Protein AF-W6RVN2-F1 (afdb_monomer)

Solvent-accessible surface area (backbone atoms only — not comparable to full-atom values): 10643 Å² total; per-residue (Å²): 109,50,35,56,54,9,52,50,44,32,40,52,27,38,16,56,46,71,76,78,77,61,39,70,94,80,36,87,52,73,95,69,91,76,53,52,21,45,34,37,18,8,64,40,45,61,56,52,12,47,51,31,30,50,48,33,54,33,57,71,64,70,43,68,66,56,30,52,52,52,48,52,51,53,52,52,52,50,51,55,51,47,53,56,49,51,51,52,43,37,76,72,48,41,69,63,40,53,56,47,56,73,77,23,42,65,73,56,77,42,66,88,39,37,69,68,26,40,60,95,60,66,76,33,64,53,47,23,53,66,74,40,45,66,60,54,44,50,53,52,47,51,52,46,51,48,52,39,54,52,37,65,71,63,77,48,92,64,29,64,67,50,40,51,52,45,50,51,54,47,50,50,48,52,52,52,47,52,51,52,52,50,39,43,77,69,49,72,53,60,63,83,78,77,76,121

Organism: NCBI:txid348824

Nearest PDB structures (foldseek):
  5v7p-assembly1_A  TM=7.347E-01  e=3.486E-01  Tribolium castaneum
  4toe-assembly1_R  TM=2.238E-01  e=9.494E+00  Pseudomonas aeruginosa PAO1

Sequence (196 aa):
MIVFSGLALRATVIGYAYIKRGGLKKRVYASDLVTEGMFGVCRNPLYVGNMLVYAGVFLLHGNPTVVIVGIALFMFIYQCIVYAEEAFLEDKFGDAYRAYCADVPRWMLRFSNFAQATRGMVFNVKRVIAKDYSTVSAALLAVLLIEIYRAAGAANALSLPYISLLGFFMAVVGAATGMVSLLEKRGVFNDPKAIS

InterPro domains:
  IPR007318 Phospholipid methyltransferase [PF04191] (31-95)

Mean predicted aligned error: 5.29 Å

Structure (mmCIF, N/CA/C/O backbone):
data_AF-W6RVN2-F1
#
_entry.id   AF-W6RVN2-F1
#
loop_
_atom_site.group_PDB
_atom_site.id
_atom_site.type_symbol
_atom_site.label_atom_id
_atom_site.label_alt_id
_atom_site.label_comp_id
_atom_site.label_asym_id
_atom_site.label_entity_id
_atom_site.label_seq_id
_atom_site.pdbx_PDB_ins_code
_atom_site.Cartn_x
_atom_site.Cartn_y
_atom_site.Cartn_z
_atom_site.occupancy
_atom_site.B_iso_or_equiv
_atom_site.auth_seq_id
_atom_site.auth_comp_id
_atom_site.auth_asym_id
_atom_site.auth_atom_id
_atom_site.pdbx_PDB_model_num
ATOM 1 N N . MET A 1 1 ? -2.368 4.710 -14.076 1.00 84.81 1 MET A N 1
ATOM 2 C CA . MET A 1 1 ? -3.682 4.887 -13.415 1.00 84.81 1 MET A CA 1
ATOM 3 C C . MET A 1 1 ? -3.917 3.867 -12.303 1.00 84.81 1 MET A C 1
ATOM 5 O O . MET A 1 1 ? -4.044 4.291 -11.167 1.00 84.81 1 MET A O 1
ATOM 9 N N . ILE A 1 2 ? -3.877 2.553 -12.569 1.00 94.94 2 ILE A N 1
ATOM 10 C CA . ILE A 1 2 ? -4.210 1.509 -11.570 1.00 94.94 2 ILE A CA 1
ATOM 11 C C . ILE A 1 2 ? -3.304 1.541 -10.321 1.00 94.94 2 ILE A C 1
ATOM 13 O O . ILE A 1 2 ? -3.812 1.546 -9.202 1.00 94.94 2 ILE A O 1
ATOM 17 N N . VAL A 1 3 ? -1.976 1.634 -10.495 1.00 96.12 3 VAL A N 1
ATOM 18 C CA . VAL A 1 3 ? -1.025 1.719 -9.364 1.00 96.12 3 VAL A CA 1
ATOM 19 C C . VAL A 1 3 ? -1.348 2.908 -8.457 1.00 96.12 3 VAL A C 1
ATOM 21 O O . VAL A 1 3 ? -1.428 2.757 -7.242 1.00 96.12 3 VAL A O 1
ATOM 24 N N . PHE A 1 4 ? -1.602 4.079 -9.049 1.00 96.19 4 PHE A N 1
ATOM 25 C CA . PHE A 1 4 ? -1.954 5.286 -8.302 1.00 96.19 4 PHE A CA 1
ATOM 26 C C . PHE A 1 4 ? -3.269 5.132 -7.538 1.00 96.19 4 PHE A C 1
ATOM 28 O O . PHE A 1 4 ? -3.331 5.541 -6.385 1.00 96.19 4 PHE A O 1
ATOM 35 N N . SER A 1 5 ? -4.290 4.503 -8.125 1.00 97.00 5 SER A N 1
ATOM 36 C CA . SER A 1 5 ? -5.545 4.209 -7.421 1.00 97.00 5 SER A CA 1
ATOM 37 C C . SER A 1 5 ? -5.325 3.290 -6.215 1.00 97.00 5 SER A C 1
ATOM 39 O O . SER A 1 5 ? -5.894 3.530 -5.153 1.00 97.00 5 SER A O 1
ATOM 41 N N . GLY A 1 6 ? -4.459 2.279 -6.348 1.00 97.12 6 GLY A N 1
ATOM 42 C CA . GLY A 1 6 ? -4.077 1.405 -5.238 1.00 97.12 6 GLY A CA 1
ATOM 43 C C . GLY A 1 6 ? -3.353 2.150 -4.116 1.00 97.12 6 GLY A C 1
ATOM 44 O O . GLY A 1 6 ? -3.735 2.028 -2.953 1.00 97.12 6 GLY A O 1
ATOM 45 N N . LEU A 1 7 ? -2.362 2.979 -4.459 1.00 97.50 7 LEU A N 1
ATOM 46 C CA . LEU A 1 7 ? -1.639 3.814 -3.493 1.00 97.50 7 LEU A CA 1
ATOM 47 C C . LEU A 1 7 ? -2.554 4.849 -2.823 1.00 97.50 7 LEU A C 1
ATOM 49 O O . LEU A 1 7 ? -2.464 5.047 -1.616 1.00 97.50 7 LEU A O 1
ATOM 53 N N . ALA A 1 8 ? -3.466 5.468 -3.575 1.00 97.12 8 ALA A N 1
ATOM 54 C CA . ALA A 1 8 ? -4.442 6.407 -3.034 1.00 97.12 8 ALA A CA 1
ATOM 55 C C . ALA A 1 8 ? -5.371 5.718 -2.030 1.00 97.12 8 ALA A C 1
ATOM 57 O O . ALA A 1 8 ? -5.545 6.222 -0.926 1.00 97.12 8 ALA A O 1
ATOM 58 N N . LEU A 1 9 ? -5.892 4.530 -2.359 1.00 96.88 9 LEU A N 1
ATOM 59 C CA . LEU A 1 9 ? -6.723 3.753 -1.441 1.00 96.88 9 LEU A CA 1
ATOM 60 C C . LEU A 1 9 ? -5.969 3.421 -0.147 1.00 96.88 9 LEU A C 1
ATOM 62 O O . LEU A 1 9 ? -6.509 3.607 0.942 1.00 96.88 9 LEU A O 1
ATOM 66 N N . ARG A 1 10 ? -4.707 2.983 -0.245 1.00 96.44 10 ARG A N 1
ATOM 67 C CA . ARG A 1 10 ? -3.868 2.729 0.936 1.00 96.44 10 ARG A CA 1
ATOM 68 C C . ARG A 1 10 ? -3.645 3.989 1.763 1.00 96.44 10 ARG A C 1
ATOM 70 O O . ARG A 1 10 ? -3.829 3.948 2.978 1.00 96.44 10 ARG A O 1
ATOM 77 N N . ALA A 1 11 ? -3.322 5.107 1.117 1.00 96.69 11 ALA A N 1
ATOM 78 C CA . ALA A 1 11 ? -3.172 6.397 1.775 1.00 96.69 11 ALA A CA 1
ATOM 79 C C . ALA A 1 11 ? -4.462 6.815 2.498 1.00 96.69 11 ALA A C 1
ATOM 81 O O . ALA A 1 11 ? -4.393 7.267 3.638 1.00 96.69 11 ALA A O 1
ATOM 82 N N . THR A 1 12 ? -5.636 6.595 1.894 1.00 95.94 12 THR A N 1
ATOM 83 C CA . THR A 1 12 ? -6.940 6.821 2.533 1.00 95.94 12 THR A CA 1
ATOM 84 C C . THR A 1 12 ? -7.116 5.962 3.777 1.00 95.94 12 THR A C 1
ATOM 86 O O . THR A 1 12 ? -7.484 6.491 4.824 1.00 95.94 12 THR A O 1
ATOM 89 N N . VAL A 1 13 ? -6.808 4.663 3.702 1.00 94.88 13 VAL A N 1
ATOM 90 C CA . VAL A 1 13 ? -6.888 3.780 4.874 1.00 94.88 13 VAL A CA 1
ATOM 91 C C . VAL A 1 13 ? -5.996 4.312 5.988 1.00 94.88 13 VAL A C 1
ATOM 93 O O . VAL A 1 13 ? -6.492 4.647 7.057 1.00 94.88 13 VAL A O 1
ATOM 96 N N . ILE A 1 14 ? -4.699 4.450 5.712 1.00 93.94 14 ILE A N 1
ATOM 97 C CA . ILE A 1 14 ? -3.680 4.792 6.708 1.00 93.94 14 ILE A CA 1
ATOM 98 C C . ILE A 1 14 ? -3.932 6.182 7.297 1.00 93.94 14 ILE A C 1
ATOM 100 O O . ILE A 1 14 ? -3.759 6.380 8.500 1.00 93.94 14 ILE A O 1
ATOM 104 N N . GLY A 1 15 ? -4.352 7.135 6.464 1.00 93.19 15 GLY A N 1
ATOM 105 C CA . GLY A 1 15 ? -4.590 8.514 6.866 1.00 93.19 15 GLY A CA 1
ATOM 106 C C . GLY A 1 15 ? -5.749 8.662 7.844 1.00 93.19 15 GLY A C 1
ATOM 107 O O . GLY A 1 15 ? -5.622 9.445 8.782 1.00 93.19 15 GLY A O 1
ATOM 108 N N . TYR A 1 16 ? -6.827 7.889 7.690 1.00 92.19 16 TYR A N 1
ATOM 109 C CA . TYR A 1 16 ? -7.939 7.895 8.644 1.00 92.19 16 TYR A CA 1
ATOM 110 C C . TYR A 1 16 ? -7.687 6.945 9.824 1.00 92.19 16 TYR A C 1
ATOM 112 O O . TYR A 1 16 ? -7.621 7.389 10.970 1.00 92.19 16 TYR A O 1
ATOM 120 N N . ALA A 1 17 ? -7.463 5.656 9.566 1.00 85.19 17 ALA A N 1
ATOM 121 C CA . ALA A 1 17 ? -7.247 4.634 10.591 1.00 85.19 17 ALA A CA 1
ATOM 122 C C . ALA A 1 17 ? -6.069 3.728 10.220 1.00 85.19 17 ALA A C 1
ATOM 124 O O . ALA A 1 17 ? -6.110 2.996 9.233 1.00 85.19 17 ALA A O 1
ATOM 125 N N . TYR A 1 18 ? -5.028 3.705 11.055 1.00 79.88 18 TYR A N 1
ATOM 126 C CA . TYR A 1 18 ? -3.931 2.759 10.875 1.00 79.88 18 TYR A CA 1
ATOM 127 C C . TYR A 1 18 ? -3.979 1.662 11.925 1.00 79.88 18 TYR A C 1
ATOM 129 O O . TYR A 1 18 ? -3.716 1.897 13.103 1.00 79.88 18 TYR A O 1
ATOM 137 N N . ILE A 1 19 ? -4.248 0.445 11.467 1.00 74.81 19 ILE A N 1
ATOM 138 C CA . ILE A 1 19 ? -4.090 -0.758 12.273 1.00 74.81 19 ILE A CA 1
ATOM 139 C C . ILE A 1 19 ? -2.683 -1.285 12.021 1.00 74.81 19 ILE A C 1
ATOM 141 O O . ILE A 1 19 ? -2.296 -1.508 10.871 1.00 74.81 19 ILE A O 1
ATOM 145 N N . LYS A 1 20 ? -1.923 -1.542 13.089 1.00 65.31 20 LYS A N 1
ATOM 146 C CA . LYS A 1 20 ? -0.721 -2.373 12.978 1.00 65.31 20 LYS A CA 1
ATOM 147 C C . LYS A 1 20 ? -1.159 -3.798 12.637 1.00 65.31 20 LYS A C 1
ATOM 149 O O . LYS A 1 20 ? -1.464 -4.580 13.528 1.00 65.31 20 LYS A O 1
ATOM 154 N N . ARG A 1 21 ? -1.202 -4.112 11.343 1.00 60.94 21 ARG A N 1
ATOM 155 C CA . ARG A 1 21 ? -1.353 -5.476 10.836 1.00 60.94 21 ARG A CA 1
ATOM 156 C C . ARG A 1 21 ? 0.035 -6.076 10.678 1.00 60.94 21 ARG A C 1
ATOM 158 O O . ARG A 1 21 ? 0.885 -5.507 9.996 1.00 60.94 21 ARG A O 1
ATOM 165 N N . GLY A 1 22 ? 0.294 -7.180 11.359 1.00 52.88 22 GLY A N 1
ATOM 166 C CA . GLY A 1 22 ? 1.605 -7.811 11.336 1.00 52.88 22 GLY A CA 1
ATOM 167 C C . GLY A 1 22 ? 1.832 -8.621 12.590 1.00 52.88 22 GLY A C 1
ATOM 168 O O . GLY A 1 22 ? 1.566 -8.162 13.701 1.00 52.88 22 GLY A O 1
ATOM 169 N N . GLY A 1 23 ? 2.297 -9.851 12.403 1.00 47.28 23 GLY A N 1
ATOM 170 C CA . GLY A 1 23 ? 2.367 -10.761 13.516 1.00 47.28 23 GLY A CA 1
ATOM 171 C C . GLY A 1 23 ? 3.454 -10.386 14.511 1.00 47.28 23 GLY A C 1
ATOM 172 O O . GLY A 1 23 ? 4.641 -10.419 14.179 1.00 47.28 23 GLY A O 1
ATOM 173 N N . LEU A 1 24 ? 3.071 -10.085 15.751 1.00 46.06 24 LEU A N 1
ATOM 174 C CA . LEU A 1 24 ? 4.030 -9.987 16.843 1.00 46.06 24 LEU A CA 1
ATOM 175 C C . LEU A 1 24 ? 4.648 -11.387 16.994 1.00 46.06 24 LEU A C 1
ATOM 177 O O . LEU A 1 24 ? 3.940 -12.355 17.262 1.00 46.06 24 LEU A O 1
ATOM 181 N N . LYS A 1 25 ? 5.950 -11.533 16.716 1.00 53.75 25 LYS A N 1
ATOM 182 C CA . LYS A 1 25 ? 6.631 -12.845 16.638 1.00 53.75 25 LYS A CA 1
ATOM 183 C C . LYS A 1 25 ? 6.038 -13.813 15.585 1.00 53.75 25 LYS A C 1
ATOM 185 O O . LYS A 1 25 ? 5.990 -15.015 15.827 1.00 53.75 25 LYS A O 1
ATOM 190 N N . LYS A 1 26 ? 5.607 -13.312 14.415 1.00 56.50 26 LYS A N 1
ATOM 191 C CA . LYS A 1 26 ? 4.999 -14.106 13.315 1.00 56.50 26 LYS A CA 1
ATOM 192 C C . LYS A 1 26 ? 3.615 -14.713 13.626 1.00 56.50 26 LYS A C 1
ATOM 194 O O . LYS A 1 26 ? 3.210 -15.657 12.957 1.00 56.50 26 LYS A O 1
ATOM 199 N N . ARG A 1 27 ? 2.871 -14.184 14.606 1.00 60.84 27 ARG A N 1
ATOM 200 C CA . ARG A 1 27 ? 1.486 -14.604 14.911 1.00 60.84 27 ARG A CA 1
ATOM 201 C C . ARG A 1 27 ? 0.507 -13.460 14.725 1.00 60.84 27 ARG A C 1
ATOM 203 O O . ARG A 1 27 ? 0.808 -12.375 15.206 1.00 60.84 27 ARG A O 1
ATOM 210 N N . VAL A 1 28 ? -0.636 -13.702 14.081 1.00 66.00 28 VAL A N 1
ATOM 211 C CA . VAL A 1 28 ? -1.702 -12.697 13.908 1.00 66.00 28 VAL A CA 1
ATOM 212 C C . VAL A 1 28 ? -2.008 -12.019 15.250 1.00 66.00 28 VAL A C 1
ATOM 214 O O . VAL A 1 28 ? -2.078 -12.681 16.283 1.00 66.00 28 VAL A O 1
ATOM 217 N N . TYR A 1 29 ? -2.107 -10.690 15.242 1.00 72.38 29 TYR A N 1
ATOM 218 C CA . TYR A 1 29 ? -2.318 -9.886 16.441 1.00 72.38 29 TYR A CA 1
ATOM 219 C C . TYR A 1 29 ? -3.214 -8.687 16.130 1.00 72.38 29 TYR A C 1
ATOM 221 O O . TYR A 1 29 ? -2.993 -7.979 15.149 1.00 72.38 29 TYR A O 1
ATOM 229 N N . ALA A 1 30 ? -4.175 -8.432 17.012 1.00 73.88 30 ALA A N 1
ATOM 230 C CA . ALA A 1 30 ? -4.985 -7.219 17.058 1.00 73.88 30 ALA A CA 1
ATOM 231 C C . ALA A 1 30 ? -5.239 -6.890 18.532 1.00 73.88 30 ALA A C 1
ATOM 233 O O . ALA A 1 30 ? -5.525 -7.815 19.292 1.00 73.88 30 ALA A O 1
ATOM 234 N N . SER A 1 31 ? -5.122 -5.629 18.961 1.00 76.75 31 SER A N 1
ATOM 235 C CA . SER A 1 31 ? -5.528 -5.214 20.317 1.00 76.75 31 SER A CA 1
ATOM 236 C C . SER A 1 31 ? -7.046 -5.087 20.393 1.00 76.75 31 SER A C 1
ATOM 238 O O . SER A 1 31 ? -7.669 -5.766 21.205 1.00 76.75 31 SER A O 1
ATOM 240 N N . ASP A 1 32 ? -7.616 -4.364 19.434 1.00 84.31 32 ASP A N 1
ATOM 241 C CA . ASP A 1 32 ? -9.022 -3.978 19.373 1.00 84.31 32 ASP A CA 1
ATOM 242 C C . ASP A 1 32 ? -9.620 -4.338 18.013 1.00 84.31 32 ASP A C 1
ATOM 244 O O . ASP A 1 32 ? -8.901 -4.476 17.014 1.00 84.31 32 ASP A O 1
ATOM 248 N N . LEU A 1 33 ? -10.944 -4.482 17.971 1.00 89.38 33 LEU A N 1
ATOM 249 C CA . LEU A 1 33 ? -11.672 -4.672 16.725 1.00 89.38 33 LEU A CA 1
ATOM 250 C C . LEU A 1 33 ? -11.942 -3.306 16.087 1.00 89.38 33 LEU A C 1
ATOM 252 O O . LEU A 1 33 ? -12.841 -2.580 16.497 1.00 89.38 33 LEU A O 1
ATOM 256 N N . VAL A 1 34 ? -11.148 -2.953 15.079 1.00 90.94 34 VAL A N 1
ATOM 257 C CA . VAL A 1 34 ? -11.275 -1.669 14.380 1.00 90.94 34 VAL A CA 1
ATOM 258 C C . VAL A 1 34 ? -12.238 -1.806 13.204 1.00 90.94 34 VAL A C 1
ATOM 260 O O . VAL A 1 34 ? -11.941 -2.493 12.225 1.00 90.94 34 VAL A O 1
ATOM 263 N N . THR A 1 35 ? -13.371 -1.115 13.301 1.00 93.19 35 THR A N 1
ATOM 264 C CA . THR A 1 35 ? -14.452 -1.102 12.299 1.00 93.19 35 THR A CA 1
ATOM 265 C C . THR A 1 35 ? -14.687 0.286 11.692 1.00 93.19 35 THR A C 1
ATOM 267 O O . THR A 1 35 ? -15.575 0.461 10.865 1.00 93.19 35 THR A O 1
ATOM 270 N N . GLU A 1 36 ? -13.880 1.278 12.073 1.00 91.62 36 GLU A N 1
ATOM 271 C CA . GLU A 1 36 ? -13.991 2.669 11.626 1.00 91.62 36 GLU A CA 1
ATOM 272 C C . GLU A 1 36 ? -13.083 2.983 10.423 1.00 91.62 36 GLU A C 1
ATOM 274 O O . GLU A 1 36 ? -12.224 2.197 10.003 1.00 91.62 36 GLU A O 1
ATOM 279 N N . GLY A 1 37 ? -13.265 4.169 9.846 1.00 93.75 37 GLY A N 1
ATOM 280 C CA . GLY A 1 37 ? -12.559 4.622 8.657 1.00 93.75 37 GLY A CA 1
ATOM 281 C C . GLY A 1 37 ? -12.806 3.692 7.472 1.00 93.75 37 GLY A C 1
ATOM 282 O O . GLY A 1 37 ? -13.919 3.241 7.216 1.00 93.75 37 GLY A O 1
ATOM 283 N N . MET A 1 38 ? -11.749 3.349 6.739 1.00 95.62 38 MET A N 1
ATOM 284 C CA . MET A 1 38 ? -11.887 2.440 5.598 1.00 95.62 38 MET A CA 1
ATOM 285 C C . MET A 1 38 ? -12.255 1.003 5.991 1.00 95.62 38 MET A C 1
ATOM 287 O O . MET A 1 38 ? -12.720 0.263 5.124 1.00 95.62 38 MET A O 1
ATOM 291 N N . PHE A 1 39 ? -12.090 0.610 7.261 1.00 94.94 39 PHE A N 1
ATOM 292 C CA . PHE A 1 39 ? -12.521 -0.707 7.738 1.00 94.94 39 PHE A CA 1
ATOM 293 C C . PHE A 1 39 ? -14.050 -0.810 7.844 1.00 94.94 39 PHE A C 1
ATOM 295 O O . PHE A 1 39 ? -14.585 -1.896 7.691 1.00 94.94 39 PHE A O 1
ATOM 302 N N . GLY A 1 40 ? -14.776 0.307 7.956 1.00 95.06 40 GLY A N 1
ATOM 303 C CA . GLY A 1 40 ? -16.246 0.326 7.853 1.00 95.06 40 GLY A CA 1
ATOM 304 C C . GLY A 1 40 ? -16.776 0.258 6.413 1.00 95.06 40 GLY A C 1
ATOM 305 O O . GLY A 1 40 ? -17.965 0.058 6.183 1.00 95.06 40 GLY A O 1
ATOM 306 N N . VAL A 1 41 ? -15.896 0.422 5.420 1.00 96.88 41 VAL A N 1
ATOM 307 C CA . VAL A 1 41 ? -16.227 0.391 3.982 1.00 96.88 41 VAL A CA 1
ATOM 308 C C . VAL A 1 41 ? -15.930 -0.977 3.366 1.00 96.88 41 VAL A C 1
ATOM 310 O O . VAL A 1 41 ? -16.629 -1.423 2.454 1.00 96.88 41 VAL A O 1
ATOM 313 N N . CYS A 1 42 ? -14.868 -1.626 3.838 1.00 97.00 42 CYS A N 1
ATOM 314 C CA . CYS A 1 42 ? -14.398 -2.940 3.420 1.00 97.00 42 CYS A CA 1
ATOM 315 C C . CYS A 1 42 ? -13.561 -3.524 4.556 1.00 97.00 42 CYS A C 1
ATOM 317 O O . CYS A 1 42 ? -12.798 -2.793 5.179 1.00 97.00 42 CYS A O 1
ATOM 319 N N . ARG A 1 43 ? -13.632 -4.836 4.804 1.00 96.06 43 ARG A N 1
ATOM 320 C CA . ARG A 1 43 ? -12.862 -5.449 5.902 1.00 96.06 43 ARG A CA 1
ATOM 321 C C . ARG A 1 43 ? -11.352 -5.480 5.649 1.00 96.06 43 ARG A C 1
ATOM 323 O O . ARG A 1 43 ? -10.555 -5.456 6.592 1.00 96.06 43 ARG A O 1
ATOM 330 N N . ASN A 1 44 ? -10.941 -5.504 4.379 1.00 95.75 44 ASN A N 1
ATOM 331 C CA . ASN A 1 44 ? -9.545 -5.667 3.961 1.00 95.75 44 ASN A CA 1
ATOM 332 C C . ASN A 1 44 ? -9.053 -4.586 2.977 1.00 95.75 44 ASN A C 1
ATOM 334 O O . ASN A 1 44 ? -8.446 -4.905 1.951 1.00 95.75 44 ASN A O 1
ATOM 338 N N . PRO A 1 45 ? -9.244 -3.288 3.270 1.00 95.81 45 PRO A N 1
ATOM 339 C CA . PRO A 1 45 ? -9.049 -2.219 2.297 1.00 95.81 45 PRO A CA 1
ATOM 340 C C . PRO A 1 45 ? -7.564 -1.991 1.960 1.00 95.81 45 PRO A C 1
ATOM 342 O O . PRO A 1 45 ? -7.241 -1.638 0.828 1.00 95.81 45 PRO A O 1
ATOM 345 N N . LEU A 1 46 ? -6.637 -2.266 2.894 1.00 94.00 46 LEU A N 1
ATOM 346 C CA . LEU A 1 46 ? -5.190 -2.249 2.616 1.00 94.00 46 LEU A CA 1
ATOM 347 C C . LEU A 1 46 ? -4.786 -3.320 1.602 1.00 94.00 46 LEU A C 1
ATOM 349 O O . LEU A 1 46 ? -3.933 -3.061 0.751 1.00 94.00 46 LEU A O 1
ATOM 353 N N . TYR A 1 47 ? -5.388 -4.509 1.690 1.00 95.19 47 TYR A N 1
ATOM 354 C CA . TYR A 1 47 ? -5.127 -5.578 0.735 1.00 95.19 47 TYR A CA 1
ATOM 355 C C . TYR A 1 47 ? -5.743 -5.253 -0.614 1.00 95.19 47 TYR A C 1
ATOM 357 O O . TYR A 1 47 ? -5.033 -5.370 -1.599 1.00 95.19 47 TYR A O 1
ATOM 365 N N . VAL A 1 48 ? -6.966 -4.719 -0.679 1.00 96.50 48 VAL A N 1
ATOM 366 C CA . VAL A 1 48 ? -7.537 -4.212 -1.944 1.00 96.50 48 VAL A CA 1
ATOM 367 C C . VAL A 1 48 ? -6.603 -3.185 -2.600 1.00 96.50 48 VAL A C 1
ATOM 369 O O . VAL A 1 48 ? -6.321 -3.276 -3.794 1.00 96.50 48 VAL A O 1
ATOM 372 N N . GLY A 1 49 ? -6.040 -2.258 -1.818 1.00 96.56 49 GLY A N 1
ATOM 373 C CA . GLY A 1 49 ? -5.034 -1.312 -2.304 1.00 96.56 49 GLY A CA 1
ATOM 374 C C . GLY A 1 49 ? -3.778 -1.997 -2.856 1.00 96.56 49 GLY A C 1
ATOM 375 O O . GLY A 1 49 ? -3.322 -1.656 -3.945 1.00 96.56 49 GLY A O 1
ATOM 376 N N . ASN A 1 50 ? -3.254 -3.010 -2.159 1.00 95.69 50 ASN A N 1
ATOM 377 C CA . ASN A 1 50 ? -2.116 -3.804 -2.639 1.00 95.69 50 ASN A CA 1
ATOM 378 C C . ASN A 1 50 ? -2.433 -4.584 -3.914 1.00 95.69 50 ASN A C 1
ATOM 380 O O . ASN A 1 50 ? -1.610 -4.619 -4.822 1.00 95.69 50 ASN A O 1
ATOM 384 N N . MET A 1 51 ? -3.620 -5.185 -3.998 1.00 95.56 51 MET A N 1
ATOM 385 C CA . MET A 1 51 ? -4.074 -5.910 -5.181 1.00 95.56 51 MET A CA 1
ATOM 386 C C . MET A 1 51 ? -4.086 -4.990 -6.406 1.00 95.56 51 MET A C 1
ATOM 388 O O . MET A 1 51 ? -3.603 -5.383 -7.463 1.00 95.56 51 MET A O 1
ATOM 392 N N . LEU A 1 52 ? -4.549 -3.741 -6.260 1.00 96.81 52 LEU A N 1
ATOM 393 C CA . LEU A 1 52 ? -4.486 -2.736 -7.326 1.00 96.81 52 LEU A CA 1
ATOM 394 C C . LEU A 1 52 ? -3.041 -2.362 -7.688 1.00 96.81 52 LEU A C 1
ATOM 396 O O . LEU A 1 52 ? -2.704 -2.316 -8.870 1.00 96.81 52 LEU A O 1
ATOM 400 N N . VAL A 1 53 ? -2.169 -2.133 -6.700 1.00 97.19 53 VAL A N 1
ATOM 401 C CA . VAL A 1 53 ? -0.746 -1.840 -6.955 1.00 97.19 53 VAL A CA 1
ATOM 402 C C . VAL A 1 53 ? -0.093 -2.973 -7.749 1.00 97.19 53 VAL A C 1
ATOM 404 O O . VAL A 1 53 ? 0.488 -2.714 -8.803 1.00 97.19 53 VAL A O 1
ATOM 407 N N . TYR A 1 54 ? -0.233 -4.222 -7.301 1.00 95.69 54 TYR A N 1
ATOM 408 C CA . TYR A 1 54 ? 0.361 -5.372 -7.981 1.00 95.69 54 TYR A CA 1
ATOM 409 C C . TYR A 1 54 ? -0.254 -5.628 -9.351 1.00 95.69 54 TYR A C 1
ATOM 411 O O . TYR A 1 54 ? 0.490 -5.842 -10.303 1.00 95.69 54 TYR A O 1
ATOM 419 N N . ALA A 1 55 ? -1.579 -5.535 -9.493 1.00 95.62 55 ALA A N 1
ATOM 420 C CA . ALA A 1 55 ? -2.229 -5.652 -10.795 1.00 95.62 55 ALA A CA 1
ATOM 421 C C . ALA A 1 55 ? -1.685 -4.608 -11.781 1.00 95.62 55 ALA A C 1
ATOM 423 O O . ALA A 1 55 ? -1.347 -4.947 -12.910 1.00 95.62 55 ALA A O 1
ATOM 424 N N . GLY A 1 56 ? -1.527 -3.354 -11.347 1.00 96.00 56 GLY A N 1
ATOM 425 C CA . GLY A 1 56 ? -0.939 -2.302 -12.173 1.00 96.00 56 GLY A CA 1
ATOM 426 C C . GLY A 1 56 ? 0.510 -2.589 -12.581 1.00 96.00 56 GLY A C 1
ATOM 427 O O . GLY A 1 56 ? 0.855 -2.393 -13.742 1.00 96.00 56 GLY A O 1
ATOM 428 N N . VAL A 1 57 ? 1.340 -3.090 -11.660 1.00 95.06 57 VAL A N 1
ATOM 429 C CA . VAL A 1 57 ? 2.734 -3.477 -11.944 1.00 95.06 57 VAL A CA 1
ATOM 430 C C . VAL A 1 57 ? 2.799 -4.653 -12.924 1.00 95.06 57 VAL A C 1
ATOM 432 O O . VAL A 1 57 ? 3.551 -4.595 -13.892 1.00 95.06 57 VAL A O 1
ATOM 435 N N . PHE A 1 58 ? 1.989 -5.697 -12.734 1.00 94.81 58 PHE A N 1
ATOM 436 C CA . PHE A 1 58 ? 1.976 -6.841 -13.648 1.00 94.81 58 PHE A CA 1
ATOM 437 C C . PHE A 1 58 ? 1.478 -6.461 -15.041 1.00 94.81 58 PHE A C 1
ATOM 439 O O . PHE A 1 58 ? 2.069 -6.885 -16.031 1.00 94.81 58 PHE A O 1
ATOM 446 N N . LEU A 1 59 ? 0.448 -5.617 -15.137 1.00 95.06 59 LEU A N 1
ATOM 447 C CA . LEU A 1 59 ? -0.048 -5.118 -16.421 1.00 95.06 59 LEU A CA 1
ATOM 448 C C . LEU A 1 59 ? 1.018 -4.323 -17.187 1.00 95.06 59 LEU A C 1
ATOM 450 O O . LEU A 1 59 ? 1.101 -4.451 -18.406 1.00 95.06 59 LEU A O 1
ATOM 454 N N . LEU A 1 60 ? 1.871 -3.562 -16.491 1.00 93.88 60 LEU A N 1
ATOM 455 C CA . LEU A 1 60 ? 2.985 -2.836 -17.115 1.00 93.88 60 LEU A CA 1
ATOM 456 C C . LEU A 1 60 ? 4.044 -3.760 -17.726 1.00 93.88 60 LEU A C 1
ATOM 458 O O . LEU A 1 60 ? 4.713 -3.365 -18.677 1.00 93.88 60 LEU A O 1
ATOM 462 N N . HIS A 1 61 ? 4.176 -4.997 -17.239 1.00 91.00 61 HIS A N 1
ATOM 463 C CA . HIS A 1 61 ? 5.086 -5.972 -17.840 1.00 91.00 61 HIS A CA 1
ATOM 464 C C . HIS A 1 61 ? 4.666 -6.347 -19.275 1.00 91.00 61 HIS A C 1
ATOM 466 O O . HIS A 1 61 ? 5.503 -6.745 -20.085 1.00 91.00 61 HIS A O 1
ATOM 472 N N . GLY A 1 62 ? 3.372 -6.270 -19.605 1.00 89.62 62 GLY A N 1
ATOM 473 C CA . GLY A 1 62 ? 2.853 -6.538 -20.952 1.00 89.62 62 GLY A CA 1
ATOM 474 C C . GLY A 1 62 ? 2.893 -8.006 -21.405 1.00 89.62 62 GLY A C 1
ATOM 475 O O . GLY A 1 62 ? 2.426 -8.309 -22.498 1.00 89.62 62 GLY A O 1
ATOM 476 N N . ASN A 1 63 ? 3.408 -8.931 -20.586 1.00 92.31 63 ASN A N 1
ATOM 477 C CA . ASN A 1 63 ? 3.399 -10.366 -20.877 1.00 92.31 63 ASN A CA 1
ATOM 478 C C . ASN A 1 63 ? 2.143 -11.017 -20.256 1.00 92.31 63 ASN A C 1
ATOM 480 O O . ASN A 1 63 ? 2.033 -11.027 -19.026 1.00 92.31 63 ASN A O 1
ATOM 484 N N . PRO A 1 64 ? 1.220 -11.595 -21.053 1.00 95.44 64 PRO A N 1
ATOM 485 C CA . PRO A 1 64 ? -0.025 -12.171 -20.538 1.00 95.44 64 PRO A CA 1
ATOM 486 C C . PRO A 1 64 ? 0.179 -13.266 -19.487 1.00 95.44 64 PRO A C 1
ATOM 488 O O . PRO A 1 64 ? -0.573 -13.328 -18.517 1.00 95.44 64 PRO A O 1
ATOM 491 N N . THR A 1 65 ? 1.218 -14.093 -19.628 1.00 95.88 65 THR A N 1
ATOM 492 C CA . THR A 1 65 ? 1.543 -15.146 -18.658 1.00 95.88 65 THR A CA 1
ATOM 493 C C . THR A 1 65 ? 1.938 -14.545 -17.315 1.00 95.88 65 THR A C 1
ATOM 495 O O . THR A 1 65 ? 1.433 -14.976 -16.282 1.00 95.88 65 THR A O 1
ATOM 498 N N . VAL A 1 66 ? 2.785 -13.509 -17.316 1.00 93.31 66 VAL A N 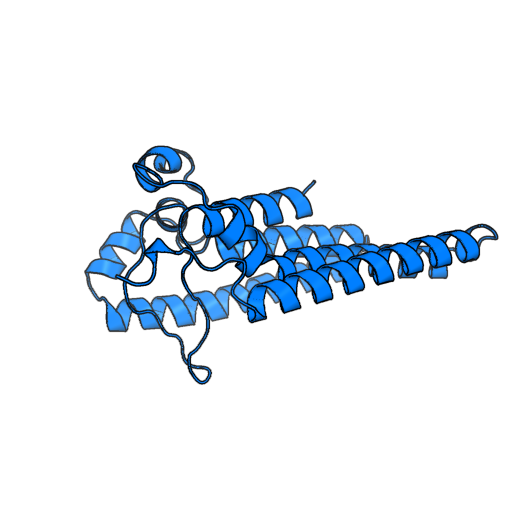1
ATOM 499 C CA . VAL A 1 66 ? 3.177 -12.798 -16.085 1.00 93.31 66 VAL A CA 1
ATOM 500 C C . VAL A 1 66 ? 1.965 -12.147 -15.428 1.00 93.31 66 VAL A C 1
ATOM 502 O O . VAL A 1 66 ? 1.804 -12.241 -14.214 1.00 93.31 66 VAL A O 1
ATOM 505 N N . VAL A 1 67 ? 1.086 -11.537 -16.225 1.00 94.75 67 VAL A N 1
ATOM 506 C CA . VAL A 1 67 ? -0.153 -10.922 -15.736 1.00 94.75 67 VAL A CA 1
ATOM 507 C C . VAL A 1 67 ? -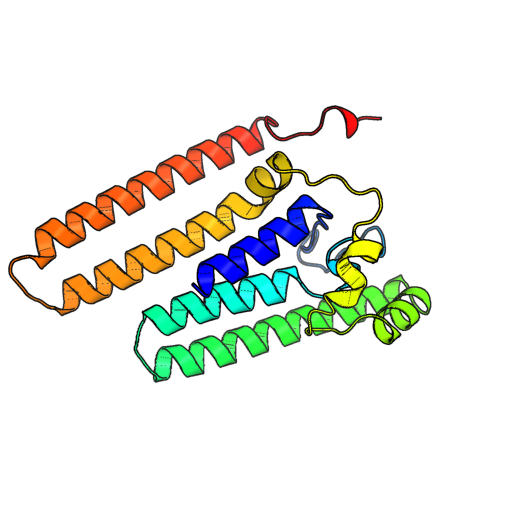1.049 -11.962 -15.070 1.00 94.75 67 VAL A C 1
ATOM 509 O O . VAL A 1 67 ? -1.404 -11.793 -13.909 1.00 94.75 67 VAL A O 1
ATOM 512 N N . ILE A 1 68 ? -1.387 -13.049 -15.763 1.00 96.31 68 ILE A N 1
ATOM 513 C CA . ILE A 1 68 ? -2.324 -14.062 -15.260 1.00 96.31 68 ILE A CA 1
ATOM 514 C C . ILE A 1 68 ? -1.750 -14.773 -14.033 1.00 96.31 68 ILE A C 1
ATOM 516 O O . ILE A 1 68 ? -2.419 -14.851 -13.003 1.00 96.31 68 ILE A O 1
ATOM 520 N N . VAL A 1 69 ? -0.508 -15.259 -14.117 1.00 96.50 69 VAL A N 1
ATOM 521 C CA . VAL A 1 69 ? 0.130 -16.005 -13.024 1.00 96.50 69 VAL A CA 1
ATOM 522 C C . VAL A 1 69 ? 0.379 -15.096 -11.824 1.00 96.50 69 VAL A C 1
ATOM 524 O O . VAL A 1 69 ? 0.065 -15.477 -10.699 1.00 96.50 69 VAL A O 1
ATOM 527 N N . GLY A 1 70 ? 0.887 -13.881 -12.049 1.00 94.62 70 GLY A N 1
ATOM 528 C CA . GLY A 1 70 ? 1.133 -12.909 -10.986 1.00 94.62 70 GLY A CA 1
ATOM 529 C C . GLY A 1 70 ? -0.154 -12.517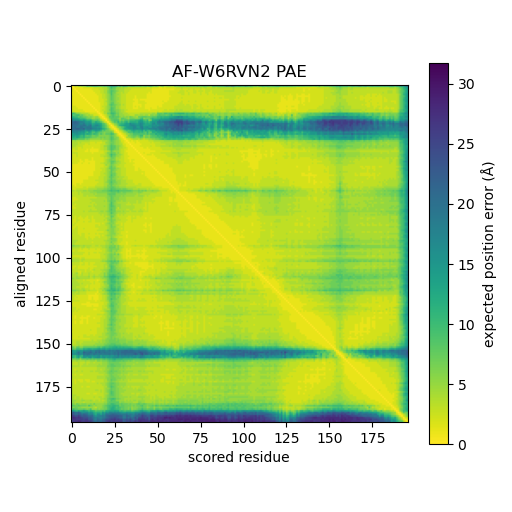 -10.265 1.00 94.62 70 GLY A C 1
ATOM 530 O O . GLY A 1 70 ? -0.198 -12.526 -9.033 1.00 94.62 70 GLY A O 1
ATOM 531 N N . ILE A 1 71 ? -1.221 -12.246 -11.027 1.00 94.12 71 ILE A N 1
ATOM 532 C CA . ILE A 1 71 ? -2.536 -11.915 -10.478 1.00 94.12 71 ILE A CA 1
ATOM 533 C C . ILE A 1 71 ? -3.118 -13.083 -9.668 1.00 94.12 71 ILE A C 1
ATOM 535 O O . ILE A 1 71 ? -3.520 -12.898 -8.518 1.00 94.12 71 ILE A O 1
ATOM 539 N N . ALA A 1 72 ? -3.125 -14.294 -10.230 1.00 95.50 72 ALA A N 1
ATOM 540 C CA . ALA A 1 72 ? -3.649 -15.480 -9.555 1.00 95.50 72 ALA A CA 1
ATOM 541 C C . ALA A 1 72 ? -2.884 -15.793 -8.259 1.00 95.50 72 ALA A C 1
ATOM 543 O O . ALA A 1 72 ? -3.498 -16.044 -7.219 1.00 95.50 72 ALA A O 1
ATOM 544 N N . LEU A 1 73 ? -1.551 -15.719 -8.302 1.00 95.12 73 LEU A N 1
ATOM 545 C CA . LEU A 1 73 ? -0.698 -15.994 -7.152 1.00 95.12 73 LEU A CA 1
ATOM 546 C C . LEU A 1 73 ? -0.944 -15.000 -6.014 1.00 95.12 73 LEU A C 1
ATOM 548 O O . LEU A 1 73 ? -1.116 -15.423 -4.870 1.00 95.12 73 LEU A O 1
ATOM 552 N N . PHE A 1 74 ? -0.998 -13.690 -6.293 1.00 93.12 74 PHE A N 1
ATOM 553 C CA . PHE A 1 74 ? -1.240 -12.724 -5.217 1.00 93.12 74 PHE A CA 1
ATOM 554 C C . PHE A 1 74 ? -2.652 -12.867 -4.644 1.00 93.12 74 PHE A C 1
ATOM 556 O O . PHE A 1 74 ? -2.829 -12.701 -3.436 1.00 93.12 74 PHE A O 1
ATOM 563 N N . MET A 1 75 ? -3.656 -13.150 -5.485 1.00 93.38 75 MET A N 1
ATOM 564 C CA . MET A 1 75 ? -5.031 -13.337 -5.020 1.00 93.38 75 MET A CA 1
ATOM 565 C C . MET A 1 75 ? -5.108 -14.525 -4.068 1.00 93.38 75 MET A C 1
ATOM 567 O O . MET A 1 75 ? -5.687 -14.405 -2.991 1.00 93.38 75 MET A O 1
ATOM 571 N N . PHE A 1 76 ? -4.448 -15.631 -4.417 1.00 95.50 76 PHE A N 1
ATOM 572 C CA . PHE A 1 76 ? -4.334 -16.796 -3.547 1.00 95.50 76 PHE A CA 1
ATOM 573 C C . PHE A 1 76 ? -3.641 -16.457 -2.220 1.00 95.50 76 PHE A C 1
ATOM 575 O O . PHE A 1 76 ? -4.185 -16.738 -1.153 1.00 95.50 76 PHE A O 1
ATOM 582 N N . ILE A 1 77 ? -2.483 -15.788 -2.266 1.00 94.62 77 ILE A N 1
ATOM 583 C CA . ILE A 1 77 ? -1.733 -15.403 -1.061 1.00 94.62 77 ILE A CA 1
ATOM 584 C C . ILE A 1 77 ? -2.585 -14.528 -0.136 1.00 94.62 77 ILE A C 1
ATOM 586 O O . ILE A 1 77 ? -2.684 -14.814 1.057 1.00 94.62 77 ILE A O 1
ATOM 590 N N . TYR A 1 78 ? -3.225 -13.479 -0.661 1.00 93.94 78 TYR A N 1
ATOM 591 C CA . TYR A 1 78 ? -4.042 -12.596 0.171 1.00 93.94 78 TYR A CA 1
ATOM 592 C C . TYR A 1 78 ? -5.307 -13.263 0.684 1.00 93.94 78 TYR A C 1
ATOM 594 O O . TYR A 1 78 ? -5.712 -12.967 1.804 1.00 93.94 78 TYR A O 1
ATOM 602 N N . GLN A 1 79 ? -5.901 -14.181 -0.073 1.00 95.06 79 GLN A N 1
ATOM 603 C CA . GLN A 1 79 ? -7.023 -14.970 0.414 1.00 95.06 79 GLN A CA 1
ATOM 604 C C . GLN A 1 79 ? -6.604 -15.823 1.623 1.00 95.06 79 GLN A C 1
ATOM 606 O O . GLN A 1 79 ? -7.295 -15.814 2.639 1.00 95.06 79 GLN A O 1
ATOM 611 N N . CYS A 1 80 ? -5.450 -16.495 1.557 1.00 94.94 80 CYS A N 1
ATOM 612 C CA . CYS A 1 80 ? -4.905 -17.271 2.675 1.00 94.94 80 CYS A CA 1
ATOM 613 C C . CYS A 1 80 ? -4.610 -16.398 3.903 1.00 94.94 80 CYS A C 1
ATOM 615 O O . CYS A 1 80 ? -4.979 -16.761 5.019 1.00 94.94 80 CYS A O 1
ATOM 617 N N . ILE A 1 81 ? -3.977 -15.236 3.700 1.00 92.69 81 ILE A N 1
ATOM 618 C CA . ILE A 1 81 ? -3.686 -14.287 4.785 1.00 92.69 81 ILE A CA 1
ATOM 619 C C . ILE A 1 81 ? -4.985 -13.808 5.430 1.00 92.69 81 ILE A C 1
ATOM 621 O O . ILE A 1 81 ? -5.111 -13.866 6.649 1.00 92.69 81 ILE A O 1
ATOM 625 N N . VAL A 1 82 ? -5.959 -13.376 4.623 1.00 94.31 82 VAL A N 1
ATOM 626 C CA . VAL A 1 82 ? -7.241 -12.890 5.134 1.00 94.31 82 VAL A CA 1
ATOM 627 C C . VAL A 1 82 ? -7.954 -13.982 5.911 1.00 94.31 82 VAL A C 1
ATOM 629 O O . VAL A 1 82 ? -8.357 -13.714 7.029 1.00 94.31 82 VAL A O 1
ATOM 632 N N . TYR A 1 83 ? -8.043 -15.217 5.416 1.00 94.88 83 TYR A N 1
ATOM 633 C CA . TYR A 1 83 ? -8.675 -16.291 6.189 1.00 94.88 83 TYR A CA 1
ATOM 634 C C . TYR A 1 83 ? -8.022 -16.519 7.555 1.00 94.88 83 TYR A C 1
ATOM 636 O O . TYR A 1 83 ? -8.735 -16.688 8.541 1.00 94.88 83 TYR A O 1
ATOM 644 N N . ALA A 1 84 ? -6.690 -16.479 7.631 1.00 92.88 84 ALA A N 1
ATOM 645 C CA . ALA A 1 84 ? -5.989 -16.593 8.906 1.00 92.88 84 ALA A CA 1
ATOM 646 C C . ALA A 1 84 ? -6.268 -15.396 9.835 1.00 92.88 84 ALA A C 1
ATOM 648 O O . ALA A 1 84 ? -6.440 -15.581 11.039 1.00 92.88 84 ALA A O 1
ATOM 649 N N . GLU A 1 85 ? -6.330 -14.175 9.291 1.00 92.56 85 GLU A N 1
ATOM 650 C CA . GLU A 1 85 ? -6.687 -12.977 10.060 1.00 92.56 85 GLU A CA 1
ATOM 651 C C . GLU A 1 85 ? -8.139 -13.023 10.553 1.00 92.56 85 GLU A C 1
ATOM 653 O O . GLU A 1 85 ? -8.389 -12.740 11.720 1.00 92.56 85 GLU A O 1
ATOM 658 N N . GLU A 1 86 ? -9.089 -13.405 9.698 1.00 94.31 86 GLU A N 1
ATOM 659 C CA . GLU A 1 86 ? -10.510 -13.478 10.047 1.00 94.31 86 GLU A CA 1
ATOM 660 C C . GLU A 1 86 ? -10.778 -14.559 11.100 1.00 94.31 86 GLU A C 1
ATOM 662 O O . GLU A 1 86 ? -11.487 -14.279 12.061 1.00 94.31 86 GLU A O 1
ATOM 667 N N . ALA A 1 87 ? -10.158 -15.740 10.986 1.00 95.00 87 ALA A N 1
ATOM 668 C CA . ALA A 1 87 ? -10.272 -16.795 11.997 1.00 95.00 87 ALA A CA 1
ATOM 669 C C . ALA A 1 87 ? -9.748 -16.330 13.366 1.00 95.00 87 ALA A C 1
ATOM 671 O O . ALA A 1 87 ? -10.408 -16.508 14.384 1.00 95.00 87 ALA A O 1
ATOM 672 N N . PHE A 1 88 ? -8.596 -15.652 13.391 1.00 93.19 88 PHE A N 1
ATOM 673 C CA . PHE A 1 88 ? -8.063 -15.074 14.626 1.00 93.19 88 PHE A CA 1
ATOM 674 C C . PHE A 1 88 ? -8.993 -14.008 15.228 1.00 93.19 88 PHE A C 1
ATOM 676 O O . PHE A 1 88 ? -9.164 -13.946 16.445 1.00 93.19 88 PHE A O 1
ATOM 683 N N . LEU A 1 89 ? -9.569 -13.137 14.393 1.00 94.00 89 LEU A N 1
ATOM 684 C CA . LEU A 1 89 ? -10.487 -12.094 14.852 1.00 94.00 89 LEU A CA 1
ATOM 685 C C . LEU A 1 89 ? -11.804 -12.683 15.364 1.00 94.00 89 LEU A C 1
ATOM 687 O O . LEU A 1 89 ? -12.337 -12.178 16.350 1.00 94.00 89 LEU A O 1
ATOM 691 N N . GLU A 1 90 ? -12.304 -13.746 14.737 1.00 95.81 90 GLU A N 1
ATOM 692 C CA . GLU A 1 90 ? -13.488 -14.464 15.199 1.00 95.81 90 GLU A CA 1
ATOM 693 C C . GLU A 1 90 ? -13.245 -15.142 16.550 1.00 95.81 90 GLU A C 1
ATOM 695 O O . GLU A 1 90 ? -14.028 -14.925 17.474 1.00 95.81 90 GLU A O 1
ATOM 700 N N . ASP A 1 91 ? -12.131 -15.861 16.707 1.00 95.62 91 ASP A N 1
ATOM 701 C CA . ASP A 1 91 ? -11.755 -16.486 17.981 1.00 95.62 91 ASP A CA 1
ATOM 702 C C . ASP A 1 91 ? -11.597 -15.449 19.101 1.00 95.62 91 ASP A C 1
ATOM 704 O O . ASP A 1 91 ? -11.968 -15.693 20.250 1.00 95.62 91 ASP A O 1
ATOM 708 N N . LYS A 1 92 ? -11.045 -14.272 18.778 1.00 94.06 92 LYS A N 1
ATOM 709 C CA . LYS A 1 92 ? -10.775 -13.227 19.768 1.00 94.06 92 LYS A CA 1
ATOM 710 C C . LYS A 1 92 ? -12.013 -12.409 20.147 1.00 94.06 92 LYS A C 1
ATOM 712 O O . LYS A 1 92 ? -12.172 -12.069 21.318 1.00 94.06 92 LYS A O 1
ATOM 717 N N . PHE A 1 93 ? -12.830 -12.017 19.171 1.00 95.25 93 PHE A N 1
ATOM 718 C CA . PHE A 1 93 ? -13.899 -11.024 19.355 1.00 95.25 93 PHE A CA 1
ATOM 719 C C . PHE A 1 93 ? -15.316 -11.600 19.200 1.00 95.25 93 PHE A C 1
ATOM 721 O O . PHE A 1 93 ? -16.287 -10.889 19.462 1.00 95.25 93 PHE A O 1
ATOM 728 N N . GLY A 1 94 ? -15.454 -12.868 18.799 1.00 96.44 94 GLY A N 1
ATOM 729 C CA . GLY A 1 94 ? -16.715 -13.608 18.782 1.00 96.44 94 GLY A CA 1
ATOM 730 C C . GLY A 1 94 ? -17.843 -12.889 18.040 1.00 96.44 94 GLY A C 1
ATOM 731 O O . GLY A 1 94 ? -17.710 -12.510 16.873 1.00 96.44 94 GLY A O 1
ATOM 732 N N . ASP A 1 95 ? -18.967 -12.684 18.730 1.00 97.56 95 ASP A N 1
ATOM 733 C CA . ASP A 1 95 ? -20.181 -12.096 18.149 1.00 97.56 95 ASP A CA 1
ATOM 734 C C . ASP A 1 95 ? -19.976 -10.680 17.606 1.00 97.56 95 ASP A C 1
ATOM 736 O O . ASP A 1 95 ? -20.577 -10.326 16.592 1.00 97.56 95 ASP A O 1
ATOM 740 N N . ALA A 1 96 ? -19.086 -9.886 18.210 1.00 96.75 96 ALA A N 1
ATOM 741 C CA . ALA A 1 96 ? -18.782 -8.547 17.712 1.00 96.75 96 ALA A CA 1
ATOM 742 C C . ALA A 1 96 ? -18.156 -8.601 16.309 1.00 96.75 96 ALA A C 1
ATOM 744 O O . ALA A 1 96 ? -18.508 -7.811 15.429 1.00 96.75 96 ALA A O 1
ATOM 745 N N . TYR A 1 97 ? -17.267 -9.571 16.069 1.00 97.44 97 TYR A N 1
ATOM 746 C CA . TYR A 1 97 ? -16.677 -9.772 14.750 1.00 97.44 97 TYR A CA 1
ATOM 747 C C . TYR A 1 97 ? -17.693 -10.315 13.742 1.00 97.44 97 TYR A C 1
ATOM 749 O O . TYR A 1 97 ? -17.728 -9.851 12.600 1.00 97.44 97 TYR A O 1
ATOM 757 N N . ARG A 1 98 ? -18.566 -11.242 14.157 1.00 97.50 98 ARG A N 1
ATOM 758 C CA . ARG A 1 98 ? -19.648 -11.757 13.300 1.00 97.50 98 ARG A CA 1
ATOM 759 C C . ARG A 1 98 ? -20.618 -10.657 12.871 1.00 97.50 98 ARG A C 1
ATOM 761 O O . ARG A 1 98 ? -20.935 -10.567 11.685 1.00 97.50 98 ARG A O 1
ATOM 768 N N . ALA A 1 99 ? -21.025 -9.786 13.795 1.00 97.50 99 ALA A N 1
ATOM 769 C CA . ALA A 1 99 ? -21.874 -8.634 13.495 1.00 97.50 99 ALA A CA 1
ATOM 770 C C . ALA A 1 99 ? -21.204 -7.686 12.486 1.00 97.50 99 ALA A C 1
ATOM 772 O O . ALA A 1 99 ? -21.816 -7.295 11.494 1.00 97.50 99 ALA A O 1
ATOM 773 N N . TYR A 1 100 ? -19.915 -7.396 12.677 1.00 96.75 100 TYR A N 1
ATOM 774 C CA . TYR A 1 100 ? -19.127 -6.613 11.725 1.00 96.75 100 TYR A CA 1
ATOM 775 C C . TYR A 1 100 ? -19.052 -7.266 10.332 1.00 96.75 100 TYR A C 1
ATOM 777 O O . TYR A 1 100 ? -19.204 -6.589 9.315 1.00 96.75 100 TYR A O 1
ATOM 785 N N . CYS A 1 101 ? -18.870 -8.588 10.261 1.00 97.06 101 CYS A N 1
ATOM 786 C CA . CYS A 1 101 ? -18.812 -9.318 8.994 1.00 97.06 101 CYS A CA 1
ATOM 787 C C . CYS A 1 101 ? -20.134 -9.325 8.218 1.00 97.06 101 CYS A C 1
ATOM 789 O O . CYS A 1 101 ? -20.096 -9.434 6.989 1.00 97.06 101 CYS A O 1
ATOM 791 N N . ALA A 1 102 ? -21.268 -9.238 8.919 1.00 96.75 102 ALA A N 1
ATOM 792 C CA . ALA A 1 102 ? -22.596 -9.180 8.315 1.00 96.75 102 ALA A CA 1
ATOM 793 C C . ALA A 1 102 ? -22.860 -7.834 7.619 1.00 96.75 102 ALA A C 1
ATOM 795 O O . ALA A 1 102 ? -23.511 -7.800 6.574 1.00 96.75 102 ALA A O 1
ATOM 796 N N . ASP A 1 103 ? -22.325 -6.740 8.165 1.00 94.56 103 ASP A N 1
ATOM 797 C CA . ASP A 1 103 ? -22.539 -5.389 7.635 1.00 94.56 103 ASP A CA 1
ATOM 798 C C . ASP A 1 103 ?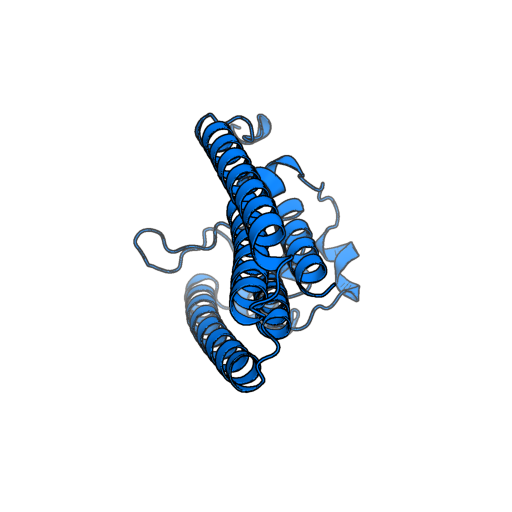 -21.490 -4.989 6.580 1.00 94.56 103 ASP A C 1
ATOM 800 O O . ASP A 1 103 ? -21.804 -4.366 5.555 1.00 94.56 103 ASP A O 1
ATOM 804 N N . VAL A 1 104 ? -20.235 -5.409 6.781 1.00 97.06 104 VAL A N 1
ATOM 805 C CA . VAL A 1 104 ? -19.102 -4.964 5.963 1.00 97.06 104 VAL A CA 1
ATOM 806 C C . VAL A 1 104 ? -18.585 -6.083 5.047 1.00 97.06 104 VAL A C 1
ATOM 808 O O . VAL A 1 104 ? -18.156 -7.148 5.509 1.00 97.06 104 VAL A O 1
ATOM 811 N N . PRO A 1 105 ? -18.547 -5.872 3.717 1.00 97.06 105 PRO A N 1
ATOM 812 C CA . PRO A 1 105 ? -18.036 -6.865 2.779 1.00 97.06 105 PRO A CA 1
ATOM 813 C C . PRO A 1 105 ? -16.529 -7.094 2.943 1.00 97.06 105 PRO A C 1
ATOM 815 O O . PRO A 1 105 ? -15.763 -6.196 3.296 1.00 97.06 105 PRO A O 1
ATOM 818 N N . ARG A 1 106 ? -16.081 -8.313 2.618 1.00 96.38 106 ARG A N 1
ATOM 819 C CA . ARG A 1 106 ? -14.669 -8.705 2.744 1.00 96.38 106 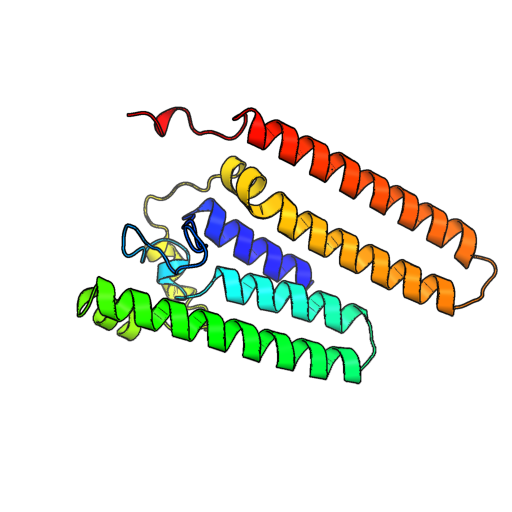ARG A CA 1
ATOM 820 C C . ARG A 1 106 ? -13.733 -7.911 1.824 1.00 96.38 106 ARG A C 1
ATOM 822 O O . ARG A 1 106 ? -12.655 -7.520 2.265 1.00 96.38 106 ARG A O 1
ATOM 829 N N . TRP A 1 107 ? -14.141 -7.720 0.566 1.00 95.94 107 TRP A N 1
ATOM 830 C CA . TRP A 1 107 ? -13.304 -7.166 -0.512 1.00 95.94 107 TRP A CA 1
ATOM 831 C C . TRP A 1 107 ? -13.920 -5.948 -1.214 1.00 95.94 107 TRP A C 1
ATOM 833 O O . TRP A 1 107 ? -13.198 -5.030 -1.592 1.00 95.94 107 TRP A O 1
ATOM 843 N N . MET A 1 108 ? -15.245 -5.924 -1.393 1.00 95.81 108 MET A N 1
ATOM 844 C CA . MET A 1 108 ? -15.934 -4.845 -2.109 1.00 95.81 108 MET A CA 1
ATOM 845 C C . MET A 1 108 ? -15.875 -3.531 -1.321 1.00 95.81 108 MET A C 1
ATOM 847 O O . MET A 1 108 ? -16.059 -3.536 -0.111 1.00 95.81 108 MET A O 1
ATOM 851 N N . LEU A 1 109 ? -15.668 -2.402 -1.997 1.00 94.75 109 LEU A N 1
ATOM 852 C CA . LEU A 1 109 ? -15.669 -1.084 -1.358 1.00 94.75 109 LEU A CA 1
ATOM 853 C C . LEU A 1 109 ? -17.094 -0.511 -1.350 1.00 94.75 109 LEU A C 1
ATOM 855 O O . LEU A 1 109 ? -17.590 -0.058 -2.381 1.00 94.75 109 LEU A O 1
ATOM 859 N N . ARG A 1 110 ? -17.764 -0.508 -0.191 1.00 95.25 110 ARG A N 1
ATOM 860 C CA . ARG A 1 110 ? -19.068 0.161 -0.015 1.00 95.25 110 ARG A CA 1
ATOM 861 C C . ARG A 1 110 ? -18.889 1.652 0.256 1.00 95.25 110 ARG A C 1
ATOM 863 O O . ARG A 1 110 ? -19.039 2.118 1.383 1.00 95.25 110 ARG A O 1
ATOM 870 N N . PHE A 1 111 ? -18.556 2.415 -0.785 1.00 93.12 111 PHE A N 1
ATOM 871 C CA . PHE A 1 111 ? -18.306 3.857 -0.658 1.00 93.12 111 PHE A CA 1
ATOM 872 C C . PHE A 1 111 ? -19.500 4.655 -0.113 1.00 93.12 111 PHE A C 1
ATOM 874 O O . PHE A 1 111 ? -19.292 5.724 0.453 1.00 93.12 111 PHE A O 1
ATOM 881 N N . SER A 1 112 ? -20.726 4.126 -0.201 1.00 93.38 112 SER A N 1
ATOM 882 C CA . SER A 1 112 ? -21.911 4.702 0.453 1.00 93.38 112 SER A CA 1
ATOM 883 C C . SER A 1 112 ? -21.724 4.900 1.961 1.00 93.38 112 SER A C 1
ATOM 885 O O . SER A 1 112 ? -22.238 5.865 2.517 1.00 93.38 112 SER A O 1
ATOM 887 N N . ASN A 1 113 ? -20.947 4.029 2.613 1.00 92.8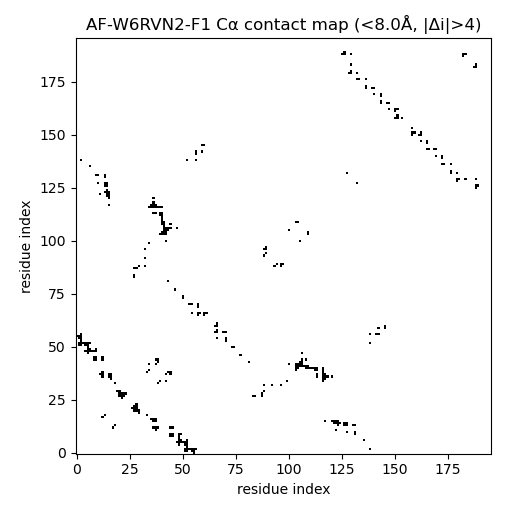8 113 ASN A N 1
ATOM 888 C CA . ASN A 1 113 ? -20.711 4.074 4.055 1.00 92.88 113 ASN A CA 1
ATOM 889 C C . ASN A 1 113 ? -19.504 4.947 4.425 1.00 92.88 113 ASN A C 1
ATOM 891 O O . ASN A 1 113 ? -19.254 5.163 5.607 1.00 92.88 113 ASN A O 1
ATOM 895 N N . PHE A 1 114 ? -18.756 5.471 3.446 1.00 93.88 114 PHE A N 1
ATOM 896 C CA . PHE A 1 114 ? -17.498 6.178 3.694 1.00 93.88 114 PHE A CA 1
ATOM 897 C C . PHE A 1 114 ? -17.679 7.387 4.618 1.00 93.88 114 PHE A C 1
ATOM 899 O O . PHE A 1 114 ? -16.976 7.496 5.616 1.00 93.88 114 PHE A O 1
ATOM 906 N N . ALA A 1 115 ? -18.669 8.244 4.346 1.00 93.50 115 ALA A N 1
ATOM 907 C CA . ALA A 1 115 ? -18.913 9.447 5.144 1.00 93.50 115 ALA A CA 1
ATOM 908 C C . ALA A 1 115 ? -19.244 9.134 6.614 1.00 93.50 115 ALA A C 1
ATOM 910 O O . ALA A 1 115 ? -18.795 9.843 7.515 1.00 93.50 115 ALA A O 1
ATOM 911 N N . GLN A 1 116 ? -20.013 8.068 6.856 1.00 94.06 116 GLN A N 1
ATOM 912 C CA . GLN A 1 116 ? -20.332 7.611 8.207 1.00 94.06 116 GLN A CA 1
ATOM 913 C C . GLN A 1 116 ? -19.108 6.984 8.876 1.00 94.06 116 GLN A C 1
ATOM 915 O O . GLN A 1 116 ? -18.813 7.302 10.024 1.00 94.06 116 GLN A O 1
ATOM 920 N N . ALA A 1 117 ? -18.376 6.139 8.151 1.00 92.94 117 ALA A N 1
ATOM 921 C CA . ALA A 1 117 ? -17.227 5.423 8.680 1.00 92.94 117 ALA A CA 1
ATOM 922 C C . ALA A 1 117 ? -16.052 6.356 9.023 1.00 92.94 117 ALA A C 1
ATOM 924 O O . ALA A 1 117 ? -15.296 6.060 9.940 1.00 92.94 117 ALA A O 1
ATOM 925 N N . THR A 1 118 ? -15.906 7.499 8.341 1.00 94.56 118 THR A N 1
ATOM 926 C CA . THR A 1 118 ? -14.873 8.510 8.643 1.00 94.56 118 THR A CA 1
ATOM 927 C C . THR A 1 118 ? -15.368 9.663 9.522 1.00 94.56 118 THR A C 1
ATOM 929 O O . THR A 1 118 ? -14.689 10.687 9.640 1.00 94.56 118 THR A O 1
ATOM 932 N N . ARG A 1 119 ? -16.568 9.566 10.104 1.00 94.62 119 ARG A N 1
ATOM 933 C CA . ARG A 1 119 ? -17.182 10.677 10.842 1.00 94.62 119 ARG A CA 1
ATOM 934 C C . ARG A 1 119 ? -16.346 11.050 12.069 1.00 94.62 119 ARG A C 1
ATOM 936 O O . ARG A 1 119 ? -16.030 10.204 12.891 1.00 94.62 119 ARG A O 1
ATOM 943 N N . GLY A 1 120 ? -16.004 12.334 12.197 1.00 91.88 120 GLY A N 1
ATOM 944 C CA . GLY A 1 120 ? -15.197 12.843 13.316 1.00 91.88 120 GLY A CA 1
ATOM 945 C C . GLY A 1 120 ? -13.698 12.536 13.219 1.00 91.88 120 GLY A C 1
ATOM 946 O O . GLY A 1 120 ? -12.935 12.951 14.087 1.00 91.88 120 GLY A O 1
ATOM 947 N N . MET A 1 121 ? -13.254 11.856 12.158 1.00 92.88 121 MET A N 1
ATOM 948 C CA . MET A 1 121 ? -11.845 11.547 11.940 1.00 92.88 121 MET A CA 1
ATOM 949 C C . MET A 1 121 ? -11.140 12.668 11.172 1.00 92.88 121 MET A C 1
ATOM 951 O O . MET A 1 121 ? -11.714 13.300 10.285 1.00 92.88 121 MET A O 1
ATOM 955 N N . VAL A 1 122 ? -9.853 12.863 11.456 1.00 93.06 122 VAL A N 1
ATOM 956 C CA . VAL A 1 122 ? -8.992 13.804 10.728 1.00 93.06 122 VAL A CA 1
ATOM 957 C C . VAL A 1 122 ? -7.924 13.025 9.974 1.00 93.06 122 VAL A C 1
ATOM 959 O O . VAL A 1 122 ? -7.254 12.162 10.541 1.00 93.06 122 VAL A O 1
ATOM 962 N N . PHE A 1 123 ? -7.755 13.342 8.692 1.00 93.88 123 PHE A N 1
ATOM 963 C CA . PHE A 1 123 ? -6.760 12.696 7.846 1.00 93.88 123 PHE A CA 1
ATOM 964 C C . PHE A 1 123 ? -5.333 13.065 8.278 1.00 93.88 123 PHE A C 1
ATOM 966 O O . PHE A 1 123 ? -4.957 14.237 8.299 1.00 93.88 123 PHE A O 1
ATOM 973 N N . ASN A 1 124 ? -4.510 12.060 8.579 1.00 94.25 124 ASN A N 1
ATOM 974 C CA . ASN A 1 124 ? -3.144 12.244 9.061 1.00 94.25 124 ASN A CA 1
ATOM 975 C C . ASN A 1 124 ? -2.103 11.953 7.968 1.00 94.25 124 ASN A C 1
ATOM 977 O O . ASN A 1 124 ? -1.657 10.818 7.786 1.00 94.25 124 ASN A O 1
ATOM 981 N N . VAL A 1 125 ? -1.660 13.004 7.273 1.00 94.25 125 VAL A N 1
ATOM 982 C CA . VAL A 1 125 ? -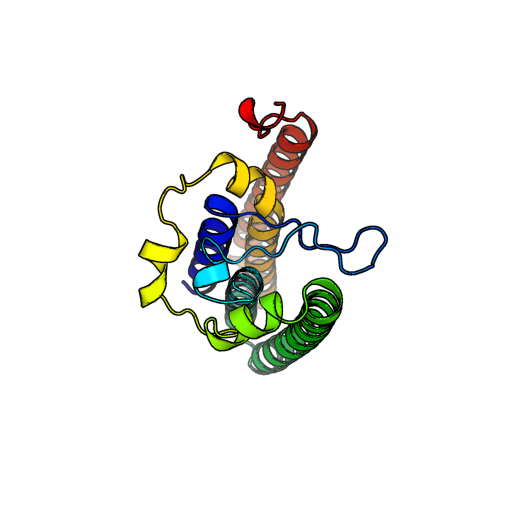0.650 12.907 6.201 1.00 94.25 125 VAL A CA 1
ATOM 983 C C . VAL A 1 125 ? 0.692 12.377 6.721 1.00 94.25 125 VAL A C 1
ATOM 985 O O . VAL A 1 125 ? 1.323 11.548 6.066 1.00 94.25 125 VAL A O 1
ATOM 988 N N . LYS A 1 126 ? 1.130 12.809 7.913 1.00 92.75 126 LYS A N 1
ATOM 989 C CA . LYS A 1 126 ? 2.409 12.369 8.501 1.00 92.75 126 LYS A CA 1
ATOM 990 C C . LYS A 1 126 ? 2.424 10.858 8.710 1.00 92.75 126 LYS A C 1
ATOM 992 O O . LYS A 1 126 ? 3.415 10.203 8.398 1.00 92.75 126 LYS A O 1
ATOM 997 N N . ARG A 1 127 ? 1.304 10.301 9.173 1.00 91.81 127 ARG A N 1
ATOM 998 C CA . ARG A 1 127 ? 1.116 8.861 9.352 1.00 91.81 127 ARG A CA 1
ATOM 999 C C . ARG A 1 127 ? 1.163 8.108 8.026 1.00 91.81 127 ARG A C 1
ATOM 1001 O O . ARG A 1 127 ? 1.795 7.057 7.971 1.00 91.81 127 ARG A O 1
ATOM 1008 N N . VAL A 1 128 ? 0.550 8.643 6.967 1.00 94.69 128 VAL A N 1
ATOM 1009 C CA . VAL A 1 128 ? 0.623 8.051 5.618 1.00 94.69 128 VAL A CA 1
ATOM 1010 C C . VAL A 1 128 ? 2.069 7.957 5.151 1.00 94.69 128 VAL A C 1
ATOM 1012 O O . VAL A 1 128 ? 2.514 6.877 4.772 1.00 94.69 128 VAL A O 1
ATOM 1015 N N . ILE A 1 129 ? 2.825 9.052 5.254 1.00 93.62 129 ILE A N 1
ATOM 1016 C CA . ILE A 1 129 ? 4.243 9.069 4.878 1.00 93.62 129 ILE A CA 1
ATOM 1017 C C . ILE A 1 129 ? 5.018 8.052 5.720 1.00 93.62 129 ILE A C 1
ATOM 1019 O O . ILE A 1 129 ? 5.700 7.194 5.173 1.00 93.62 129 ILE A O 1
ATOM 1023 N N . ALA A 1 130 ? 4.863 8.087 7.043 1.00 91.56 130 ALA A N 1
ATOM 1024 C CA . ALA A 1 130 ? 5.597 7.217 7.956 1.00 91.56 130 ALA A CA 1
ATOM 1025 C C . ALA A 1 130 ? 5.309 5.723 7.764 1.00 91.56 130 ALA A C 1
ATOM 1027 O O . ALA A 1 130 ? 6.180 4.901 8.031 1.00 91.56 130 ALA A O 1
ATOM 1028 N N . LYS A 1 131 ? 4.089 5.357 7.356 1.00 91.06 131 LYS A N 1
ATOM 1029 C CA . LYS A 1 131 ? 3.648 3.954 7.310 1.00 91.06 131 LYS A CA 1
ATOM 1030 C C . LYS A 1 131 ? 3.532 3.365 5.915 1.00 91.06 131 LYS A C 1
ATOM 1032 O O . LYS A 1 131 ? 3.480 2.143 5.820 1.00 91.06 131 LYS A O 1
ATOM 1037 N N . ASP A 1 132 ? 3.545 4.181 4.861 1.00 93.81 132 ASP A N 1
ATOM 1038 C CA . ASP A 1 132 ? 3.414 3.683 3.487 1.00 93.81 132 ASP A CA 1
ATOM 1039 C C . ASP A 1 132 ? 4.561 4.045 2.539 1.00 93.81 132 ASP A C 1
ATOM 1041 O O . ASP A 1 132 ? 4.543 3.623 1.381 1.00 93.81 132 ASP A O 1
ATOM 1045 N N . TYR A 1 133 ? 5.587 4.775 3.003 1.00 94.19 133 TYR A N 1
ATOM 1046 C CA . TYR A 1 133 ? 6.726 5.145 2.151 1.00 94.19 133 TYR A CA 1
ATOM 1047 C C . TYR A 1 133 ? 7.398 3.935 1.498 1.00 94.19 133 TYR A C 1
ATOM 1049 O O . TYR A 1 133 ? 7.806 4.014 0.342 1.00 94.19 133 TYR A O 1
ATOM 1057 N N . SER A 1 134 ? 7.498 2.808 2.207 1.00 93.44 134 SER A N 1
ATOM 1058 C CA . SER A 1 134 ? 8.123 1.590 1.690 1.00 93.44 134 SER A CA 1
ATOM 1059 C C . SER A 1 134 ? 7.325 0.983 0.536 1.00 93.44 134 SER A C 1
ATOM 1061 O O . SER A 1 134 ? 7.919 0.611 -0.472 1.00 93.44 134 SER A O 1
ATOM 1063 N N . THR A 1 135 ? 5.992 0.943 0.630 1.00 95.00 135 THR A N 1
ATOM 1064 C CA . THR A 1 135 ? 5.122 0.439 -0.444 1.00 95.00 135 THR A CA 1
ATOM 1065 C C . THR A 1 135 ? 5.172 1.344 -1.669 1.00 95.00 135 THR A C 1
ATOM 1067 O O . THR A 1 135 ? 5.308 0.851 -2.787 1.00 95.00 135 THR A O 1
ATOM 1070 N N . VAL A 1 136 ? 5.102 2.667 -1.468 1.00 96.50 136 VAL A N 1
ATOM 1071 C CA . VAL A 1 136 ? 5.219 3.653 -2.557 1.00 96.50 136 VAL A CA 1
ATOM 1072 C C . VAL A 1 136 ? 6.559 3.485 -3.272 1.00 96.50 136 VAL A C 1
ATOM 1074 O O . VAL A 1 136 ? 6.605 3.393 -4.497 1.00 96.50 136 VAL A O 1
ATOM 1077 N N . SER A 1 137 ? 7.645 3.376 -2.506 1.00 96.69 137 SER A N 1
ATOM 1078 C CA . SER A 1 137 ? 8.995 3.219 -3.050 1.00 96.69 137 SER A CA 1
ATOM 1079 C C . SER A 1 137 ? 9.149 1.898 -3.795 1.00 96.69 137 SER A C 1
ATOM 1081 O O . SER A 1 137 ? 9.650 1.889 -4.913 1.00 96.69 137 SER A O 1
ATOM 1083 N N . ALA A 1 138 ? 8.653 0.790 -3.238 1.00 96.69 138 ALA A N 1
ATOM 1084 C CA . ALA A 1 138 ? 8.672 -0.510 -3.902 1.00 96.69 138 ALA A CA 1
ATOM 1085 C C . ALA A 1 138 ? 7.886 -0.499 -5.223 1.00 96.69 138 ALA A C 1
ATOM 1087 O O . ALA A 1 138 ? 8.365 -1.041 -6.216 1.00 96.69 138 ALA A O 1
ATOM 1088 N N . ALA A 1 139 ? 6.717 0.150 -5.263 1.00 96.56 139 ALA A N 1
ATOM 1089 C CA . ALA A 1 139 ? 5.936 0.289 -6.489 1.00 96.56 139 ALA A CA 1
ATOM 1090 C C . ALA A 1 139 ? 6.691 1.102 -7.555 1.00 96.56 139 ALA A C 1
ATOM 1092 O O . ALA A 1 139 ? 6.760 0.679 -8.706 1.00 96.56 139 ALA A O 1
ATOM 1093 N N . LEU A 1 140 ? 7.303 2.230 -7.175 1.00 96.75 140 LEU A N 1
ATOM 1094 C CA . LEU A 1 140 ? 8.111 3.047 -8.088 1.00 96.75 140 LEU A CA 1
ATOM 1095 C C . LEU A 1 140 ? 9.333 2.285 -8.610 1.00 96.75 140 LEU A C 1
ATOM 1097 O O . LEU A 1 140 ? 9.575 2.274 -9.814 1.00 96.75 140 LEU A O 1
ATOM 1101 N N . LEU A 1 141 ? 10.071 1.609 -7.726 1.00 97.38 141 LEU A N 1
ATOM 1102 C CA . LEU A 1 141 ? 11.222 0.788 -8.103 1.00 97.38 141 LEU A CA 1
ATOM 1103 C C . LEU A 1 141 ? 10.813 -0.347 -9.046 1.00 97.38 141 LEU A C 1
ATOM 1105 O O . LEU A 1 141 ? 11.495 -0.576 -10.037 1.00 97.38 141 LEU A O 1
ATOM 1109 N N . ALA A 1 142 ? 9.688 -1.020 -8.791 1.00 96.19 142 ALA A N 1
ATOM 1110 C CA . ALA A 1 142 ? 9.184 -2.071 -9.672 1.00 96.19 142 ALA A CA 1
ATOM 1111 C C . ALA A 1 142 ? 8.862 -1.540 -11.078 1.00 96.19 142 ALA A C 1
ATOM 1113 O O . ALA A 1 142 ? 9.239 -2.168 -12.064 1.00 96.19 142 ALA A O 1
ATOM 1114 N N . VAL A 1 143 ? 8.222 -0.369 -11.184 1.00 95.75 143 VAL A N 1
ATOM 1115 C CA . VAL A 1 143 ? 7.952 0.275 -12.481 1.00 95.75 143 VAL A CA 1
ATOM 1116 C C . VAL A 1 143 ? 9.255 0.628 -13.199 1.00 95.75 143 VAL A C 1
ATOM 1118 O O . VAL A 1 143 ? 9.412 0.288 -14.367 1.00 95.75 143 VAL A O 1
ATOM 1121 N N . LEU A 1 144 ? 10.213 1.248 -12.503 1.00 96.44 144 LEU A N 1
ATOM 1122 C CA . LEU A 1 144 ? 11.513 1.597 -13.083 1.00 96.44 144 LEU A CA 1
ATOM 1123 C C . LEU A 1 144 ? 12.276 0.357 -13.566 1.00 96.44 144 LEU A C 1
ATOM 1125 O O . LEU A 1 144 ? 12.839 0.377 -14.657 1.00 96.44 144 LEU A O 1
ATOM 1129 N N . LEU A 1 145 ? 12.261 -0.734 -12.796 1.00 95.94 145 LEU A N 1
ATOM 1130 C CA . LEU A 1 145 ? 12.900 -1.996 -13.175 1.00 95.94 145 LEU A CA 1
ATOM 1131 C C . LEU A 1 145 ? 12.254 -2.625 -14.413 1.00 95.94 145 LEU A C 1
ATOM 1133 O O . LEU A 1 145 ? 12.974 -3.112 -15.283 1.00 95.94 145 LEU A O 1
ATOM 1137 N N . ILE A 1 146 ? 10.923 -2.592 -14.521 1.00 94.00 146 ILE A N 1
ATOM 1138 C CA . ILE A 1 146 ? 10.213 -3.073 -15.715 1.00 94.00 146 ILE A CA 1
ATOM 1139 C C . ILE A 1 146 ? 10.602 -2.238 -16.938 1.00 94.00 146 ILE A C 1
ATOM 1141 O O . ILE A 1 146 ? 10.897 -2.802 -17.989 1.00 94.00 146 ILE A O 1
ATOM 1145 N N . GLU A 1 147 ? 10.659 -0.912 -16.813 1.00 93.62 147 GLU A N 1
ATOM 1146 C CA . GLU A 1 147 ? 11.064 -0.043 -17.923 1.00 93.62 147 GLU A CA 1
ATOM 1147 C C . GLU A 1 147 ? 12.531 -0.254 -18.324 1.00 93.62 147 GLU A C 1
ATOM 1149 O O . GLU A 1 147 ? 12.831 -0.313 -19.516 1.00 93.62 147 GLU A O 1
ATOM 1154 N N . ILE A 1 148 ? 13.438 -0.470 -17.363 1.00 93.81 148 ILE A N 1
ATOM 1155 C CA . ILE A 1 148 ? 14.834 -0.847 -17.645 1.00 93.81 148 ILE A CA 1
ATOM 1156 C C . ILE A 1 148 ? 14.885 -2.183 -18.393 1.00 93.81 148 ILE A C 1
ATOM 1158 O O . ILE A 1 148 ? 15.576 -2.287 -19.404 1.00 93.81 148 ILE A O 1
ATOM 1162 N N . TYR A 1 149 ? 14.145 -3.195 -17.930 1.00 91.94 149 TYR A N 1
ATOM 1163 C CA . TYR A 1 149 ? 14.079 -4.506 -18.579 1.00 91.94 149 TYR A CA 1
ATOM 1164 C C . TYR A 1 149 ? 13.583 -4.397 -20.030 1.00 91.94 149 TYR A C 1
ATOM 1166 O O . TYR A 1 149 ? 14.188 -4.964 -20.942 1.00 91.94 149 TYR A O 1
ATOM 1174 N N . ARG A 1 150 ? 12.529 -3.607 -20.266 1.00 90.31 150 ARG A N 1
ATOM 1175 C CA . ARG A 1 150 ? 11.989 -3.343 -21.609 1.00 90.31 150 ARG A CA 1
ATOM 1176 C C . ARG A 1 150 ? 12.993 -2.601 -22.493 1.00 90.31 150 ARG A C 1
ATOM 1178 O O . ARG A 1 150 ? 13.181 -2.981 -23.646 1.00 90.31 150 ARG A O 1
ATOM 1185 N N . ALA A 1 151 ? 13.654 -1.575 -21.958 1.00 90.81 151 ALA A N 1
ATOM 1186 C CA . ALA A 1 151 ? 14.659 -0.800 -22.680 1.00 90.81 151 ALA A CA 1
ATOM 1187 C C . ALA A 1 151 ? 15.884 -1.644 -23.057 1.00 90.81 151 ALA A C 1
ATOM 1189 O O . ALA A 1 151 ? 16.383 -1.531 -24.177 1.00 90.81 151 ALA A O 1
ATOM 1190 N N . ALA A 1 152 ? 16.333 -2.522 -22.156 1.00 89.31 152 ALA A N 1
ATOM 1191 C CA . ALA A 1 152 ? 17.441 -3.439 -22.401 1.00 89.31 152 ALA A CA 1
ATOM 1192 C C . ALA A 1 152 ? 17.105 -4.466 -23.496 1.00 89.31 152 ALA A C 1
ATOM 1194 O O . ALA A 1 152 ? 17.956 -4.776 -24.326 1.00 89.31 152 ALA A O 1
ATOM 1195 N N . GLY A 1 153 ? 15.859 -4.950 -23.543 1.00 87.56 153 GLY A N 1
ATOM 1196 C CA . GLY A 1 153 ? 15.394 -5.872 -24.584 1.00 87.56 153 GLY A CA 1
ATOM 1197 C C . GLY A 1 153 ? 15.212 -5.239 -25.970 1.00 87.56 153 GLY A C 1
ATOM 1198 O O . GLY A 1 153 ? 15.255 -5.951 -26.968 1.00 87.56 153 GLY A O 1
ATOM 1199 N N . ALA A 1 154 ? 15.024 -3.917 -26.060 1.00 84.75 154 ALA A N 1
ATOM 1200 C CA . ALA A 1 154 ? 14.757 -3.222 -27.324 1.00 84.75 154 ALA A CA 1
ATOM 1201 C C . ALA A 1 154 ? 15.996 -3.028 -28.225 1.00 84.75 154 ALA A C 1
ATOM 1203 O O . ALA A 1 154 ? 15.832 -2.695 -29.397 1.00 84.75 154 ALA A O 1
ATOM 1204 N N . ALA A 1 155 ? 17.214 -3.205 -27.689 1.00 77.12 155 ALA A N 1
ATOM 1205 C CA . ALA A 1 155 ? 18.491 -3.203 -28.421 1.00 77.12 155 ALA A CA 1
ATOM 1206 C C . ALA A 1 155 ? 18.688 -2.048 -29.438 1.00 77.12 155 ALA A C 1
ATOM 1208 O O . ALA A 1 155 ? 19.285 -2.233 -30.497 1.00 77.12 155 ALA A O 1
ATOM 1209 N N . ASN A 1 156 ? 18.194 -0.842 -29.129 1.00 81.06 156 ASN A N 1
ATOM 1210 C CA . ASN A 1 156 ? 18.313 0.342 -29.991 1.00 81.06 156 ASN A CA 1
ATOM 1211 C C . ASN A 1 156 ? 19.338 1.359 -29.444 1.00 81.06 156 ASN A C 1
ATOM 1213 O O . ASN A 1 156 ? 19.682 1.330 -28.263 1.00 81.06 156 ASN A O 1
ATOM 1217 N N . ALA A 1 157 ? 19.827 2.282 -30.282 1.00 71.06 157 ALA A N 1
ATOM 1218 C CA . ALA A 1 157 ? 20.882 3.240 -29.904 1.00 71.06 157 ALA A CA 1
ATOM 1219 C C . ALA A 1 157 ? 20.491 4.191 -28.749 1.00 71.06 157 ALA A C 1
ATOM 1221 O O . ALA A 1 157 ? 21.359 4.707 -28.049 1.00 71.06 157 ALA A O 1
ATOM 1222 N N . LEU A 1 158 ? 19.189 4.400 -28.523 1.00 81.25 158 LEU A N 1
ATOM 1223 C CA . LEU A 1 158 ? 18.665 5.232 -27.434 1.00 81.25 158 LEU A CA 1
ATOM 1224 C C . LEU A 1 158 ? 18.504 4.467 -26.106 1.00 81.25 158 LEU A C 1
ATOM 1226 O O . LEU A 1 158 ? 18.236 5.091 -25.079 1.00 81.25 158 LEU A O 1
ATOM 1230 N N . SER A 1 159 ? 18.694 3.143 -26.090 1.00 82.81 159 SER A N 1
ATOM 1231 C CA . SER A 1 159 ? 18.499 2.312 -24.894 1.00 82.81 159 SER A CA 1
ATOM 1232 C C . SER A 1 159 ? 19.465 2.668 -23.761 1.00 82.81 159 SER A C 1
ATOM 1234 O O . SER A 1 159 ? 19.030 2.834 -22.626 1.00 82.81 159 SER A O 1
ATOM 1236 N N . LEU A 1 160 ? 20.756 2.863 -24.045 1.00 87.94 160 LEU A N 1
ATOM 1237 C CA . LEU A 1 160 ? 21.772 3.132 -23.020 1.00 87.94 160 LEU A CA 1
ATOM 1238 C C . LEU A 1 160 ? 21.594 4.474 -22.271 1.00 87.94 160 LEU A C 1
ATOM 1240 O O . LEU A 1 160 ? 21.626 4.460 -21.033 1.00 87.94 160 LEU A O 1
ATOM 1244 N N . PRO A 1 161 ? 21.379 5.630 -22.942 1.00 92.50 161 PRO A N 1
ATOM 1245 C CA . PRO A 1 161 ? 21.105 6.881 -22.232 1.00 92.50 161 PRO A CA 1
ATOM 1246 C C . PRO A 1 161 ? 19.768 6.834 -21.478 1.00 92.50 161 PRO A C 1
ATOM 1248 O O . PRO A 1 161 ? 19.677 7.354 -20.366 1.00 92.50 161 PRO A O 1
ATOM 1251 N N . TYR A 1 162 ? 18.751 6.160 -22.025 1.00 93.19 162 TYR A N 1
ATOM 1252 C CA . TYR A 1 162 ? 17.466 5.992 -21.348 1.00 93.19 162 TYR A CA 1
ATOM 1253 C C . TYR A 1 162 ? 17.577 5.116 -20.089 1.00 93.19 162 TYR A C 1
ATOM 1255 O O . TYR A 1 162 ? 17.091 5.503 -19.029 1.00 93.19 162 TYR A O 1
ATOM 1263 N N . ILE A 1 163 ? 18.294 3.990 -20.152 1.00 93.50 163 ILE A N 1
ATOM 1264 C CA . ILE A 1 163 ? 18.568 3.128 -18.989 1.00 93.50 163 ILE A CA 1
ATOM 1265 C C . ILE A 1 163 ? 19.354 3.892 -17.918 1.00 93.50 163 ILE A C 1
ATOM 1267 O O . ILE A 1 163 ? 19.026 3.791 -16.738 1.00 93.50 163 ILE A O 1
ATOM 1271 N N . SER A 1 164 ? 20.347 4.695 -18.313 1.00 93.88 164 SER A N 1
ATOM 1272 C CA . SER A 1 164 ? 21.100 5.546 -17.379 1.00 93.88 164 SER A CA 1
ATOM 1273 C C . SER A 1 164 ? 20.190 6.544 -16.654 1.00 93.88 164 SER A C 1
ATOM 1275 O O . SER A 1 164 ? 20.286 6.701 -15.437 1.00 93.88 164 SER A O 1
ATOM 1277 N N . LEU A 1 165 ? 19.258 7.172 -17.380 1.00 95.81 165 LEU A N 1
ATOM 1278 C CA . LEU A 1 165 ? 18.261 8.073 -16.802 1.00 95.81 165 LEU A CA 1
ATOM 1279 C C . LEU A 1 165 ? 17.333 7.344 -15.815 1.00 95.81 165 LEU A C 1
ATOM 1281 O O . LEU 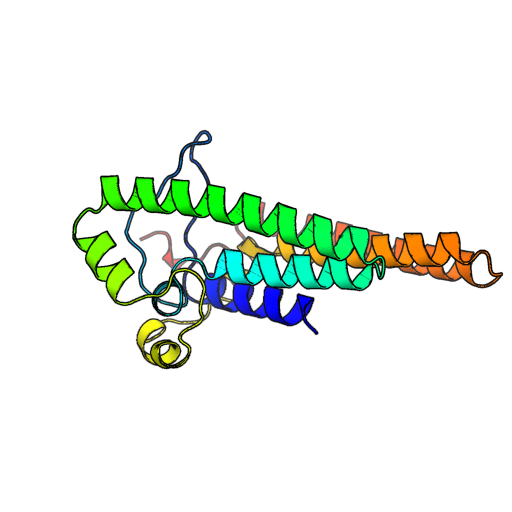A 1 165 ? 17.092 7.836 -14.713 1.00 95.81 165 LEU A O 1
ATOM 1285 N N . LEU A 1 166 ? 16.840 6.154 -16.170 1.00 96.12 166 LEU A N 1
ATOM 1286 C CA . LEU A 1 166 ? 16.023 5.332 -15.270 1.00 96.12 166 LEU A CA 1
ATOM 1287 C C . LEU A 1 166 ? 16.809 4.900 -14.022 1.00 96.12 166 LEU A C 1
ATOM 1289 O O . LEU A 1 166 ? 16.273 4.932 -12.914 1.00 96.12 166 LEU A O 1
ATOM 1293 N N . GLY A 1 167 ? 18.091 4.561 -14.181 1.00 96.50 167 GLY A N 1
ATOM 1294 C CA . GLY A 1 167 ? 19.003 4.249 -13.081 1.00 96.50 167 GLY A CA 1
ATOM 1295 C C . GLY A 1 167 ? 19.205 5.429 -12.128 1.00 96.50 167 GLY A C 1
ATOM 1296 O O . GLY A 1 167 ? 19.184 5.246 -10.910 1.00 96.50 167 GLY A O 1
ATOM 1297 N N . PHE A 1 168 ? 19.308 6.651 -12.657 1.00 97.50 168 PHE A N 1
ATOM 1298 C CA . PHE A 1 168 ? 19.333 7.866 -11.842 1.00 97.50 168 PHE A CA 1
ATOM 1299 C C . PHE A 1 168 ? 18.048 8.018 -11.015 1.00 97.50 168 PHE A C 1
ATOM 1301 O O . PHE A 1 168 ? 18.123 8.197 -9.799 1.00 97.50 168 PHE A O 1
ATOM 1308 N N . PHE A 1 169 ? 16.868 7.872 -11.626 1.00 97.94 169 PHE A N 1
ATOM 1309 C CA . PHE A 1 169 ? 15.603 7.925 -10.883 1.00 97.94 169 PHE A CA 1
ATOM 1310 C C . PHE A 1 169 ? 15.497 6.823 -9.825 1.00 97.94 169 PHE A C 1
ATOM 1312 O O . PHE A 1 169 ? 15.002 7.072 -8.727 1.00 97.94 169 PHE A O 1
ATOM 1319 N N . MET A 1 170 ? 16.012 5.627 -10.111 1.00 97.50 170 MET A N 1
ATOM 1320 C CA . MET A 1 170 ? 16.068 4.529 -9.149 1.00 97.50 170 MET A CA 1
ATOM 1321 C C . MET A 1 170 ? 16.932 4.892 -7.930 1.00 97.50 170 MET A C 1
ATOM 1323 O O . MET A 1 170 ? 16.516 4.664 -6.792 1.00 97.50 170 MET A O 1
ATOM 1327 N N . ALA A 1 171 ? 18.087 5.530 -8.150 1.00 97.50 171 ALA A N 1
ATOM 1328 C CA . ALA A 1 171 ? 18.937 6.041 -7.077 1.00 97.50 171 ALA A CA 1
ATOM 1329 C C . ALA A 1 171 ? 18.247 7.153 -6.267 1.00 97.50 171 ALA A C 1
ATOM 1331 O O . ALA A 1 171 ? 18.311 7.140 -5.037 1.00 97.50 171 ALA A O 1
ATOM 1332 N N . VAL A 1 172 ? 17.529 8.070 -6.928 1.00 98.00 172 VAL A N 1
ATOM 1333 C CA . VAL A 1 172 ? 16.739 9.126 -6.266 1.00 98.00 172 VAL A CA 1
ATOM 1334 C C . VAL A 1 172 ? 15.648 8.527 -5.377 1.00 98.00 172 VAL A C 1
ATOM 1336 O O . VAL A 1 172 ? 15.517 8.927 -4.219 1.00 98.00 172 VAL A O 1
ATOM 1339 N N . VAL A 1 173 ? 14.897 7.536 -5.871 1.00 97.50 173 VAL A N 1
ATOM 1340 C CA . VAL A 1 173 ? 13.876 6.831 -5.077 1.00 97.50 173 VAL A CA 1
ATOM 1341 C C . VAL A 1 173 ? 14.521 6.130 -3.881 1.00 97.50 173 VAL A C 1
ATOM 1343 O O . VAL A 1 173 ? 14.026 6.260 -2.761 1.00 97.50 173 VAL A O 1
ATOM 1346 N N . GLY A 1 174 ? 15.650 5.443 -4.078 1.00 96.56 174 GLY A N 1
ATOM 1347 C CA . GLY A 1 174 ? 16.401 4.803 -2.995 1.00 96.56 174 GLY A CA 1
ATOM 1348 C C . GLY A 1 174 ? 16.859 5.795 -1.919 1.00 96.56 174 GLY A C 1
ATOM 1349 O O . GLY A 1 174 ? 16.627 5.569 -0.730 1.00 96.56 174 GLY A O 1
ATOM 1350 N N . ALA A 1 175 ? 17.432 6.930 -2.325 1.00 97.31 175 ALA A N 1
ATOM 1351 C CA . ALA A 1 175 ? 17.870 7.989 -1.418 1.00 97.31 175 ALA A CA 1
ATOM 1352 C C . ALA A 1 175 ? 16.695 8.608 -0.642 1.00 97.31 175 ALA A C 1
ATOM 1354 O O . ALA A 1 175 ? 16.766 8.741 0.582 1.00 97.31 175 ALA A O 1
ATOM 1355 N N . ALA A 1 176 ? 15.586 8.917 -1.322 1.00 96.44 176 ALA A N 1
ATOM 1356 C CA . ALA A 1 176 ? 14.373 9.432 -0.689 1.00 96.44 176 ALA A CA 1
ATOM 1357 C C . ALA A 1 176 ? 13.779 8.426 0.313 1.00 96.44 176 ALA A C 1
ATOM 1359 O O . ALA A 1 176 ? 13.414 8.805 1.426 1.00 96.44 176 ALA A O 1
ATOM 1360 N N . THR A 1 177 ? 13.756 7.135 -0.038 1.00 96.00 177 THR A N 1
ATOM 1361 C CA . THR A 1 177 ? 13.318 6.047 0.855 1.00 96.00 177 THR A CA 1
ATOM 1362 C C . THR A 1 177 ? 14.183 5.986 2.109 1.00 96.00 177 THR A C 1
ATOM 1364 O O . THR A 1 177 ? 13.663 5.928 3.224 1.00 96.00 177 THR A O 1
ATOM 1367 N N . GLY A 1 178 ? 15.509 6.030 1.935 1.00 95.00 178 GLY A N 1
ATOM 1368 C CA . GLY A 1 178 ? 16.467 6.044 3.037 1.00 95.00 178 GLY A CA 1
ATOM 1369 C C . GLY A 1 178 ? 16.261 7.249 3.951 1.00 95.00 178 GLY A C 1
ATOM 1370 O O . GLY A 1 178 ? 16.185 7.089 5.168 1.00 95.00 178 GLY A O 1
ATOM 1371 N N . MET A 1 179 ? 16.079 8.438 3.373 1.00 96.25 179 MET A N 1
ATOM 1372 C CA . MET A 1 179 ? 15.797 9.663 4.119 1.00 96.25 179 MET A CA 1
ATOM 1373 C C . MET A 1 179 ? 14.510 9.543 4.944 1.00 96.25 179 MET A C 1
ATOM 1375 O O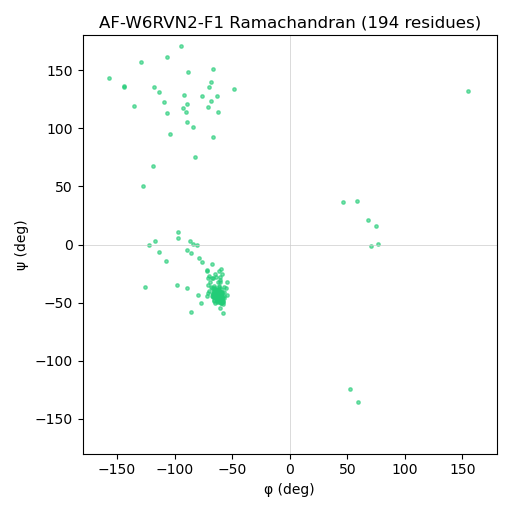 . MET A 1 179 ? 14.541 9.789 6.149 1.00 96.25 179 MET A O 1
ATOM 1379 N N . VAL A 1 180 ? 13.394 9.117 4.343 1.00 94.81 180 VAL A N 1
ATOM 1380 C CA . VAL A 1 180 ? 12.121 8.954 5.068 1.00 94.81 180 VAL A CA 1
ATOM 1381 C C . VAL A 1 180 ? 12.241 7.891 6.162 1.00 94.81 180 VAL A C 1
ATOM 1383 O O . VAL A 1 180 ? 11.778 8.123 7.277 1.00 94.81 180 VAL A O 1
ATOM 1386 N N . SER A 1 181 ? 12.931 6.777 5.899 1.00 93.44 181 SER A N 1
ATOM 1387 C CA . SER A 1 181 ? 13.188 5.736 6.903 1.00 93.44 181 SER A CA 1
ATOM 1388 C C . SER A 1 181 ? 13.992 6.262 8.096 1.00 93.44 181 SER A C 1
ATOM 1390 O O . SER A 1 181 ? 13.685 5.950 9.247 1.00 93.44 181 SER A O 1
ATOM 1392 N N . LEU A 1 182 ? 15.006 7.098 7.852 1.00 93.94 182 LEU A N 1
ATOM 1393 C CA . LEU A 1 182 ? 15.786 7.736 8.915 1.00 93.94 182 LEU A CA 1
ATOM 1394 C C . LEU A 1 182 ? 14.942 8.729 9.724 1.00 93.94 182 LEU A C 1
ATOM 1396 O O . LEU A 1 182 ? 15.034 8.739 10.951 1.00 93.94 182 LEU A O 1
ATOM 1400 N N . LEU A 1 183 ? 14.107 9.536 9.063 1.00 93.38 183 LEU A N 1
ATOM 1401 C CA . LEU A 1 183 ? 13.195 10.473 9.729 1.00 93.38 183 LEU A CA 1
ATOM 1402 C C . LEU A 1 183 ? 12.153 9.734 10.584 1.00 93.38 183 LEU A C 1
ATOM 1404 O O . LEU A 1 183 ? 11.887 10.144 11.714 1.00 93.38 183 LEU A O 1
ATOM 1408 N N . GLU A 1 184 ? 11.618 8.614 10.091 1.00 89.69 184 GLU A N 1
ATOM 1409 C CA . GLU A 1 184 ? 10.710 7.754 10.854 1.00 89.69 184 GLU A CA 1
ATOM 1410 C C . GLU A 1 184 ? 11.395 7.182 12.100 1.00 89.69 184 GLU A C 1
ATOM 1412 O O . GLU A 1 184 ? 10.867 7.318 13.202 1.00 89.69 184 GLU A O 1
ATOM 1417 N N . LYS A 1 185 ? 12.603 6.620 11.954 1.00 89.94 185 LYS A N 1
ATOM 1418 C CA . LYS A 1 185 ? 13.392 6.083 13.079 1.00 89.94 185 LYS A CA 1
ATOM 1419 C C . LYS A 1 185 ? 13.744 7.144 14.122 1.00 89.94 185 LYS A C 1
ATOM 1421 O O . LYS A 1 185 ? 13.858 6.822 15.299 1.00 89.94 185 LYS A O 1
ATOM 1426 N N . ARG A 1 186 ? 13.898 8.404 13.704 1.00 91.50 186 ARG A N 1
ATOM 1427 C CA . ARG A 1 186 ? 14.121 9.562 14.586 1.00 91.50 186 ARG A CA 1
ATOM 1428 C C . ARG A 1 186 ? 12.838 10.098 15.233 1.00 91.50 186 ARG A C 1
ATOM 1430 O O . ARG A 1 186 ? 12.906 11.066 15.980 1.00 91.50 186 ARG A O 1
ATOM 1437 N N . GLY A 1 187 ? 11.678 9.503 14.952 1.00 88.62 187 GLY A N 1
ATOM 1438 C CA . GLY A 1 187 ? 10.400 9.901 15.543 1.00 88.62 187 GLY A CA 1
ATOM 1439 C C . GLY A 1 187 ? 9.812 11.197 14.979 1.00 88.62 187 GLY A C 1
ATOM 1440 O O . GLY A 1 187 ? 8.885 11.739 15.570 1.00 88.62 187 GLY A O 1
ATOM 1441 N N . VAL A 1 188 ? 10.291 11.686 13.827 1.00 89.19 188 VAL A N 1
ATOM 1442 C CA . VAL A 1 188 ? 9.839 12.957 13.213 1.00 89.19 188 VAL A CA 1
ATOM 1443 C C . VAL A 1 188 ? 8.342 12.947 12.879 1.00 89.19 188 VAL A C 1
ATOM 1445 O O . VAL A 1 188 ? 7.687 13.989 12.870 1.00 89.19 188 VAL A O 1
ATOM 1448 N N . PHE A 1 189 ? 7.787 11.764 12.620 1.00 87.44 189 PHE A N 1
ATOM 1449 C CA . PHE A 1 189 ? 6.373 11.581 12.293 1.00 87.44 189 PHE A CA 1
ATOM 1450 C C . PHE A 1 189 ? 5.504 11.165 13.488 1.00 87.44 189 PHE A C 1
ATOM 1452 O O . PHE A 1 189 ? 4.324 10.876 13.291 1.00 87.44 189 PHE A O 1
ATOM 1459 N N . ASN A 1 190 ? 6.052 11.111 14.708 1.00 82.06 190 ASN A N 1
ATOM 1460 C CA . ASN A 1 190 ? 5.260 10.800 15.895 1.00 82.06 190 ASN A CA 1
ATOM 1461 C C . ASN A 1 190 ? 4.311 11.962 16.211 1.00 82.06 190 ASN A C 1
ATOM 1463 O O . ASN A 1 190 ? 4.704 13.129 16.175 1.00 82.06 190 ASN A O 1
ATOM 1467 N N . ASP A 1 191 ? 3.057 11.642 16.528 1.00 65.81 191 ASP A N 1
ATOM 1468 C CA . ASP A 1 191 ? 2.102 12.643 16.996 1.00 65.81 191 ASP A CA 1
ATOM 1469 C C . ASP A 1 191 ? 2.408 13.003 18.461 1.00 65.81 191 ASP A C 1
ATOM 1471 O O . ASP A 1 191 ? 2.450 12.099 19.298 1.00 65.81 191 ASP A O 1
ATOM 1475 N N . PRO A 1 192 ? 2.556 14.295 18.817 1.00 54.28 192 PRO A N 1
ATOM 1476 C CA . PRO A 1 192 ? 2.783 14.717 20.203 1.00 54.28 192 PRO A CA 1
ATOM 1477 C C . PRO A 1 192 ? 1.663 14.285 21.161 1.00 54.28 192 PRO A C 1
ATOM 1479 O O . PRO A 1 192 ? 1.894 14.123 22.351 1.00 54.28 192 PRO A O 1
ATOM 1482 N N . LYS A 1 193 ? 0.446 14.080 20.635 1.00 49.19 193 LYS A N 1
ATOM 1483 C CA . LYS A 1 193 ? -0.751 13.685 21.395 1.00 49.19 193 LYS A CA 1
ATOM 1484 C C . LYS A 1 193 ? -0.876 12.176 21.647 1.00 49.19 193 LYS A C 1
ATOM 1486 O O . LYS A 1 193 ? -1.856 11.753 22.237 1.00 49.19 193 LYS A O 1
ATOM 1491 N N . ALA A 1 194 ? 0.070 11.357 21.182 1.00 43.62 194 ALA A N 1
ATOM 1492 C CA . ALA A 1 194 ? 0.050 9.906 21.398 1.00 43.62 194 ALA A CA 1
ATOM 1493 C C . ALA A 1 194 ? 0.711 9.472 22.726 1.00 43.62 194 ALA A C 1
ATOM 1495 O O . ALA A 1 194 ? 0.832 8.277 22.984 1.00 43.62 194 ALA A O 1
ATOM 1496 N N . ILE A 1 195 ? 1.158 10.436 23.541 1.00 33.56 195 ILE A N 1
ATOM 1497 C CA . ILE A 1 195 ? 1.733 10.238 24.877 1.00 33.56 195 ILE A CA 1
ATOM 1498 C C . ILE A 1 195 ? 0.842 10.982 25.885 1.00 33.56 195 ILE A C 1
ATOM 1500 O O . ILE A 1 195 ? 1.223 12.018 26.424 1.00 33.56 195 ILE A O 1
ATOM 1504 N N . SER A 1 196 ? -0.384 10.504 26.075 1.00 28.78 196 SER A N 1
ATOM 1505 C CA . SER A 1 196 ? -1.224 10.837 27.232 1.00 28.78 196 SER A CA 1
ATOM 1506 C C . SER A 1 196 ? -2.189 9.696 27.479 1.00 28.78 196 SER A C 1
ATOM 1508 O O . SER A 1 196 ? -2.944 9.401 26.522 1.00 28.78 196 SER A O 1
#

pLDDT: mean 90.2, std 12.24, range [28.78, 98.0]

Radius of gyration: 19.29 Å; Cα contacts (8 Å, |Δi|>4): 201; chains: 1; bounding box: 44×32×57 Å

Foldseek 3Di:
DLLVVLLVLLLQCQQFDDFPAADPVRAGDGPDDQCAAQNVFAVPSNLLSVLSLQLVLQVLLVDVVSNVVSNVVSVVVVVVVLVRNLVVCCVVPPPVSVVSPVNHHHRGGNVVCNCVRRPPTGGQNLRSLLPCLVVVLVSLLSSLVSVLVVLVVVPDPCSVVVNVVSVVVNVVSVVVSVVSNVCSVVCVSPDPVVPD

Secondary structure (DSSP, 8-state):
-HHHHHHHHHHHHHHH-----S-BTTB---SS---SGGGGT-S-HHHHHHHHHHHHHHHHH--HHHHHHHHHHHHHHHHHHHHHHHHHHHHHHTHHHHHHHHHS-SSS--GGGHHHHTTT----HHHHHHHHHHHHHHHHHHHHHHHHHHHHHT--TTHHHHHHHHHHHHHHHHHHHHHHHHHHHTTTT--GGG--